Protein AF-A0A2A2LSV8-F1 (afdb_monomer)

Organism: NCBI:txid2018661

Solvent-accessible surface area (backbone atoms only — not comparable to full-atom values): 17492 Å² total; per-residue (Å²): 108,69,64,52,35,59,64,41,63,65,62,43,67,79,53,38,88,60,47,69,61,50,55,49,51,53,51,49,48,46,51,50,24,41,54,52,45,67,51,51,64,74,72,54,90,68,85,92,70,91,70,82,48,51,39,59,52,41,43,56,60,51,50,55,44,45,52,58,24,68,68,44,86,54,79,54,72,86,29,20,45,48,69,46,52,57,55,52,41,43,55,43,47,62,43,29,65,72,73,67,45,64,78,69,47,55,68,48,52,51,54,50,52,52,32,46,76,70,58,51,49,77,76,50,54,66,71,42,53,26,51,41,23,41,52,52,9,52,52,24,48,76,72,66,37,50,59,59,14,44,55,24,22,49,50,17,46,70,68,45,62,82,87,48,50,68,61,47,34,60,38,42,70,58,40,48,60,47,34,43,61,44,62,44,72,82,56,70,69,61,28,58,75,52,73,38,61,72,49,53,49,38,50,50,15,42,75,69,18,38,54,49,54,28,54,53,34,49,60,76,44,34,70,62,30,50,75,70,71,43,39,80,58,58,60,59,46,50,60,52,5,50,51,41,33,53,50,49,52,39,62,75,66,74,45,54,69,40,54,48,66,59,56,50,49,56,35,42,77,54,73,43,74,87,66,50,72,69,56,48,50,51,54,52,49,52,35,34,74,67,56,51,30,38,56,52,77,40,71,96,74,45,25,42,37,43,37,94,70,67,30,64,50,64,47,46,72,72,65,111

Secondary structure (DSSP, 8-state):
-HHHIIIIITT-TT--TTHHHHHHHHHHHHHHHHHHHHHHTTT-SS-------HHHHHHHHHHHHHHHHHT-----TTT-GGGGHHHHHHHHHHHHHHTT-GGGHHHHHHHHHHHHHTTGGGGS-HHHHHHHHHHHHHHHHHTT-HHHHHHHHHHHHHHS-TT-HHHHHHHHHHHHHHHHHTT-PPPHHHHHHTT-THHHHHHHHHHHT-HHHHHHHHHHTHHHHHHHT-HHHHHTHHHHHHHHHHHHHHHHTT-SEEEHHHHHHHHHTTT--S--HHHHHHHHHHHHHTTSS-EEEETTTTEEEE-TTTSS--GGGG--

Structure (mmCIF, N/CA/C/O backbone):
data_AF-A0A2A2LSV8-F1
#
_entry.id   AF-A0A2A2LSV8-F1
#
loop_
_atom_site.group_PDB
_atom_site.id
_atom_site.type_symbol
_atom_site.label_atom_id
_atom_site.label_alt_id
_atom_site.label_comp_id
_atom_site.label_asym_id
_atom_site.label_entity_id
_atom_site.label_seq_id
_atom_site.pdbx_PDB_ins_code
_atom_site.Cartn_x
_atom_site.Cartn_y
_atom_site.Cartn_z
_atom_site.occupancy
_atom_site.B_iso_or_equiv
_atom_site.auth_seq_id
_atom_site.auth_comp_id
_atom_site.auth_asym_id
_atom_site.auth_atom_id
_atom_site.pdbx_PDB_model_num
ATOM 1 N N . MET A 1 1 ? -21.023 9.456 24.013 1.00 91.50 1 MET A N 1
ATOM 2 C CA . MET A 1 1 ? -19.591 9.069 24.053 1.00 91.50 1 MET A CA 1
ATOM 3 C C . MET A 1 1 ? -18.870 9.601 25.289 1.00 91.50 1 MET A C 1
ATOM 5 O O . MET A 1 1 ? -18.440 8.795 26.101 1.00 91.50 1 MET A O 1
ATOM 9 N N . GLN A 1 2 ? -18.788 10.922 25.482 1.00 92.00 2 GLN A N 1
ATOM 10 C CA . GLN A 1 2 ? -18.079 11.534 26.621 1.00 92.00 2 GLN A CA 1
ATOM 11 C C . GLN A 1 2 ? -18.561 11.027 27.990 1.00 92.00 2 GLN A C 1
ATOM 13 O O . GLN A 1 2 ? -17.750 10.619 28.817 1.00 92.00 2 GLN A O 1
ATOM 18 N N . VAL A 1 3 ? -19.883 10.966 28.198 1.00 94.50 3 VAL A N 1
ATOM 19 C CA . VAL A 1 3 ? -20.475 10.428 29.438 1.00 94.50 3 VAL A CA 1
ATOM 20 C C . VAL A 1 3 ? -20.055 8.977 29.668 1.00 94.50 3 VAL A C 1
ATOM 22 O O . VAL A 1 3 ? -19.632 8.634 30.762 1.00 94.50 3 VAL A O 1
ATOM 25 N N . PHE A 1 4 ? -20.084 8.135 28.631 1.00 94.69 4 PHE A N 1
ATOM 26 C CA . PHE A 1 4 ? -19.664 6.736 28.738 1.00 94.69 4 PHE A CA 1
ATOM 27 C C . PHE A 1 4 ? -18.172 6.615 29.093 1.00 94.69 4 PHE A C 1
ATOM 29 O O . PHE A 1 4 ? -17.803 5.819 29.953 1.00 94.69 4 PHE A O 1
ATOM 36 N N . ASN A 1 5 ? -17.309 7.437 28.484 1.00 94.12 5 ASN A N 1
ATOM 37 C CA . ASN A 1 5 ? -15.886 7.466 28.824 1.00 94.12 5 ASN A CA 1
ATOM 38 C C . ASN A 1 5 ? -15.672 7.828 30.304 1.00 94.12 5 ASN A C 1
ATOM 40 O O . ASN A 1 5 ? -15.008 7.101 31.042 1.00 94.12 5 ASN A O 1
ATOM 44 N N . LYS A 1 6 ? -16.287 8.924 30.753 1.00 94.38 6 LYS A N 1
ATOM 45 C CA . LYS A 1 6 ? -16.128 9.443 32.114 1.00 94.38 6 LYS A CA 1
ATOM 46 C C . LYS A 1 6 ? -16.730 8.519 33.174 1.00 94.38 6 LYS A C 1
ATOM 48 O O . LYS A 1 6 ? -16.090 8.237 34.180 1.00 94.38 6 LYS A O 1
ATOM 53 N N . GLU A 1 7 ? -17.956 8.056 32.960 1.00 95.00 7 GLU A N 1
ATOM 54 C CA . GLU A 1 7 ? -18.740 7.360 33.984 1.00 95.00 7 GLU A CA 1
ATOM 55 C C . GLU A 1 7 ? -18.541 5.844 33.973 1.00 95.00 7 GLU A C 1
ATOM 57 O O . GLU A 1 7 ? -18.699 5.204 35.010 1.00 95.00 7 GLU A O 1
ATOM 62 N N . VAL A 1 8 ? -18.149 5.265 32.834 1.00 94.38 8 VAL A N 1
ATOM 63 C CA . VAL A 1 8 ? -17.958 3.816 32.696 1.00 94.38 8 VAL A CA 1
ATOM 64 C C . VAL A 1 8 ? -16.475 3.490 32.555 1.00 94.38 8 VAL A C 1
ATOM 66 O O . VAL A 1 8 ? -15.898 2.917 33.475 1.00 94.38 8 VAL A O 1
ATOM 69 N N . ILE A 1 9 ? -15.815 3.912 31.469 1.00 93.12 9 ILE A N 1
ATOM 70 C CA . ILE A 1 9 ? -14.421 3.516 31.169 1.00 93.12 9 ILE A CA 1
ATOM 71 C C . ILE A 1 9 ? -13.454 3.943 32.282 1.00 93.12 9 ILE A C 1
ATOM 73 O O . ILE A 1 9 ? -12.616 3.151 32.718 1.00 93.12 9 ILE A O 1
ATOM 77 N N . GLN A 1 10 ? -13.558 5.182 32.760 1.00 92.06 10 GLN A N 1
ATOM 78 C CA . GLN A 1 10 ? -12.620 5.712 33.752 1.00 92.06 10 GLN A CA 1
ATOM 79 C C . GLN A 1 10 ? -12.951 5.277 35.190 1.00 92.06 10 GLN A C 1
ATOM 81 O O . GLN A 1 10 ? -12.034 4.984 35.962 1.00 92.06 10 GLN A O 1
ATOM 86 N N . LYS A 1 11 ? -14.239 5.197 35.564 1.00 92.94 11 LYS A N 1
ATOM 87 C CA . LYS A 1 11 ? -14.655 4.841 36.936 1.00 92.94 11 LYS A CA 1
ATOM 88 C C . LYS A 1 11 ? -14.654 3.336 37.202 1.00 92.94 11 LYS A C 1
ATOM 90 O O . LYS A 1 11 ? -14.224 2.918 38.276 1.00 92.94 11 LYS A O 1
ATOM 95 N N . LYS A 1 12 ? -15.095 2.507 36.250 1.00 90.62 12 LYS A N 1
ATOM 96 C CA . LYS A 1 12 ? -15.113 1.042 36.395 1.00 90.62 12 LYS A CA 1
ATOM 97 C C . LYS A 1 12 ? -13.733 0.474 36.112 1.00 90.62 12 LYS A C 1
ATOM 99 O O . LYS A 1 12 ? -13.426 0.049 35.004 1.00 90.62 12 LYS A O 1
ATOM 104 N N . LYS A 1 13 ? -12.844 0.535 37.103 1.00 83.44 13 LYS A N 1
ATOM 105 C CA . LYS A 1 13 ? -11.433 0.180 36.921 1.00 83.44 13 LYS A CA 1
ATOM 106 C C . LYS A 1 13 ? -11.256 -1.302 36.563 1.00 83.44 13 LYS A C 1
ATOM 108 O O . LYS A 1 13 ? -10.610 -1.564 35.561 1.00 83.44 13 LYS A O 1
ATOM 113 N N . GLU A 1 14 ? -11.868 -2.226 37.290 1.00 85.94 14 GLU A N 1
ATOM 114 C CA . GLU A 1 14 ? -11.553 -3.669 37.237 1.00 85.94 14 GLU A CA 1
ATOM 115 C C . GLU A 1 14 ? -12.509 -4.504 36.375 1.00 85.94 14 GLU A C 1
ATOM 117 O O . GLU A 1 14 ? -12.549 -5.724 36.470 1.00 85.94 14 GLU A O 1
ATOM 122 N N . GLU A 1 15 ? -13.289 -3.846 35.524 1.00 90.19 15 GLU A N 1
ATOM 123 C CA . GLU A 1 15 ? -14.330 -4.480 34.727 1.00 90.19 15 GLU A CA 1
ATOM 124 C C . GLU A 1 15 ? -14.179 -4.073 33.257 1.00 90.19 15 GLU A C 1
ATOM 126 O O . GLU A 1 15 ? -13.861 -2.918 32.949 1.00 90.19 15 GLU A O 1
ATOM 131 N N . ASN A 1 16 ? -14.464 -5.005 32.344 1.00 93.56 16 ASN A N 1
ATOM 132 C CA . ASN A 1 16 ? -14.524 -4.741 30.905 1.00 93.56 16 ASN A CA 1
ATOM 133 C C . ASN A 1 16 ? -15.772 -5.346 30.220 1.00 93.56 16 ASN A C 1
ATOM 135 O O . ASN A 1 16 ? -15.867 -5.329 28.994 1.00 93.56 16 ASN A O 1
ATOM 139 N N . TRP A 1 17 ? -16.770 -5.816 30.983 1.00 93.50 17 TRP A N 1
ATOM 140 C CA . TRP A 1 17 ? -18.013 -6.403 30.443 1.00 93.50 17 TRP A CA 1
ATOM 141 C C . TRP A 1 17 ? -18.769 -5.457 29.494 1.00 93.50 17 TRP A C 1
ATOM 143 O O . TRP A 1 17 ? -19.527 -5.898 28.635 1.00 93.50 17 TRP A O 1
ATOM 153 N N . PHE A 1 18 ? -18.547 -4.148 29.626 1.00 94.19 18 PHE A N 1
ATOM 154 C CA . PHE A 1 18 ? -19.161 -3.105 28.809 1.00 94.19 18 PHE A CA 1
ATOM 155 C C . PHE A 1 18 ? -18.449 -2.864 27.465 1.00 94.19 18 PHE A C 1
ATOM 157 O O . PHE A 1 18 ? -18.917 -2.044 26.673 1.00 94.19 18 PHE A O 1
ATOM 164 N N . MET A 1 19 ? -17.338 -3.553 27.171 1.00 93.94 19 MET A N 1
ATOM 165 C CA . MET A 1 19 ? -16.588 -3.369 25.919 1.00 93.94 19 MET A CA 1
ATOM 166 C C . MET A 1 19 ? -17.411 -3.623 24.650 1.00 93.94 19 MET A C 1
ATOM 168 O O . MET A 1 19 ? -17.324 -2.798 23.742 1.00 93.94 19 MET A O 1
ATOM 172 N N . PRO A 1 20 ? -18.265 -4.662 24.560 1.00 93.94 20 PRO A N 1
ATOM 173 C CA . PRO A 1 20 ? -19.116 -4.851 23.384 1.00 93.94 20 PRO A CA 1
ATOM 174 C C . PRO A 1 20 ? -20.051 -3.658 23.123 1.00 93.94 20 PRO A C 1
ATOM 176 O O . PRO A 1 20 ? -20.176 -3.208 21.985 1.00 93.94 20 PRO A O 1
ATOM 179 N N . ILE A 1 21 ? -20.640 -3.087 24.183 1.00 95.69 21 ILE A N 1
ATOM 180 C CA . ILE A 1 21 ? -21.495 -1.889 24.099 1.00 95.69 21 ILE A CA 1
ATOM 181 C C . ILE A 1 21 ? -20.668 -0.694 23.615 1.00 95.69 21 ILE A C 1
ATOM 183 O O . ILE A 1 21 ? -21.095 0.074 22.754 1.00 95.69 21 ILE A O 1
ATOM 187 N N . PHE A 1 22 ? -19.454 -0.554 24.141 1.00 95.19 22 PHE A N 1
ATOM 188 C CA . PHE A 1 22 ? -18.550 0.520 23.765 1.00 95.19 22 PHE A CA 1
ATOM 189 C C . PHE A 1 22 ? -18.090 0.442 22.298 1.00 95.19 22 PHE A C 1
ATOM 191 O O . PHE A 1 22 ? -18.011 1.471 21.624 1.00 95.19 22 PHE A O 1
ATOM 198 N N . TYR A 1 23 ? -17.833 -0.758 21.770 1.00 95.50 23 TYR A N 1
ATOM 199 C CA . TYR A 1 23 ? -17.473 -0.955 20.359 1.00 95.50 23 TYR A CA 1
ATOM 200 C C . TYR A 1 23 ? -18.614 -0.558 19.421 1.00 95.50 23 TYR A C 1
ATOM 202 O O . TYR A 1 23 ? -18.379 0.090 18.393 1.00 95.50 23 TYR A O 1
ATOM 210 N N . GLN A 1 24 ? -19.851 -0.897 19.797 1.00 96.19 24 GLN A N 1
ATOM 211 C CA . GLN A 1 24 ? -21.039 -0.477 19.062 1.00 96.19 24 GLN A CA 1
ATOM 212 C C . GLN A 1 24 ? -21.186 1.048 19.098 1.00 96.19 24 GLN A C 1
ATOM 214 O O . GLN A 1 24 ? -21.294 1.672 18.047 1.00 96.19 24 GLN A O 1
ATOM 219 N N . LEU A 1 25 ? -21.035 1.666 20.276 1.00 96.50 25 LEU A N 1
ATOM 220 C CA . LEU A 1 25 ? -21.086 3.121 20.433 1.00 96.50 25 LEU A CA 1
ATOM 221 C C . LEU A 1 25 ? -20.046 3.849 19.563 1.00 96.50 25 LEU A C 1
ATOM 223 O O . LEU A 1 25 ? -20.369 4.863 18.946 1.00 96.50 25 LEU A O 1
ATOM 227 N N . CYS A 1 26 ? -18.810 3.341 19.479 1.00 96.62 26 CYS A N 1
ATOM 228 C CA . CYS A 1 26 ? -17.788 3.891 18.579 1.00 96.62 26 CYS A CA 1
ATOM 229 C C . CYS A 1 26 ? -18.215 3.806 17.106 1.00 96.62 26 CYS A C 1
ATOM 231 O O . CYS A 1 26 ? -18.011 4.746 16.335 1.00 96.62 26 CYS A O 1
ATOM 233 N N . THR A 1 27 ? -18.784 2.664 16.713 1.00 96.94 27 THR A N 1
ATOM 234 C CA . THR A 1 27 ? -19.209 2.400 15.335 1.00 96.94 27 THR A CA 1
ATOM 235 C C . THR A 1 27 ? -20.387 3.281 14.935 1.00 96.94 27 THR A C 1
ATOM 237 O O . THR A 1 27 ? -20.354 3.873 13.852 1.00 96.94 27 THR A O 1
ATOM 240 N N . ASP A 1 28 ? -21.382 3.410 15.811 1.00 97.12 28 ASP A N 1
ATOM 241 C CA . ASP A 1 28 ? -22.571 4.230 15.590 1.00 97.12 28 ASP A CA 1
ATOM 242 C C . ASP A 1 28 ? -22.210 5.706 15.531 1.00 97.12 28 ASP A C 1
ATOM 244 O O . ASP A 1 28 ? -22.596 6.377 14.579 1.00 97.12 28 ASP A O 1
ATOM 248 N N . LEU A 1 29 ? -21.386 6.193 16.468 1.00 96.75 29 LEU A N 1
ATOM 249 C CA . LEU A 1 29 ? -20.911 7.577 16.462 1.00 96.75 29 LEU A CA 1
ATOM 250 C C . LEU A 1 29 ? -20.216 7.919 15.140 1.00 96.75 29 LEU A C 1
ATOM 252 O O . LEU A 1 29 ? -20.568 8.905 14.500 1.00 96.75 29 LEU A O 1
ATOM 256 N N . ARG A 1 30 ? -19.261 7.087 14.701 1.00 97.00 30 ARG A N 1
ATOM 257 C CA . ARG A 1 30 ? -18.538 7.295 13.437 1.00 97.00 30 ARG A CA 1
ATOM 258 C C . ARG A 1 30 ? -19.480 7.262 12.231 1.00 97.00 30 ARG A C 1
ATOM 260 O O . ARG A 1 30 ? -19.326 8.056 11.308 1.00 97.00 30 ARG A O 1
ATOM 267 N N . THR A 1 31 ? -20.415 6.315 12.198 1.00 96.75 31 THR A N 1
ATOM 268 C CA . THR A 1 31 ? -21.311 6.121 11.046 1.00 96.75 31 THR A CA 1
ATOM 269 C C . THR A 1 31 ? -22.365 7.219 10.964 1.00 96.75 31 THR A C 1
ATOM 271 O O . THR A 1 31 ? -22.644 7.700 9.869 1.00 96.75 31 THR A O 1
ATOM 274 N N . LEU A 1 32 ? -22.918 7.638 12.104 1.00 96.56 32 LEU A N 1
ATOM 275 C CA . LEU A 1 32 ? -23.860 8.745 12.196 1.00 96.56 32 LEU A CA 1
ATOM 276 C C . LEU A 1 32 ? -23.187 10.057 11.801 1.00 96.56 32 LEU A C 1
ATOM 278 O O . LEU A 1 32 ? -23.689 10.732 10.913 1.00 96.56 32 LEU A O 1
ATOM 282 N N . ALA A 1 33 ? -22.023 10.358 12.383 1.00 95.69 33 ALA A N 1
ATOM 283 C CA . ALA A 1 33 ? -21.263 11.559 12.057 1.00 95.69 33 ALA A CA 1
ATOM 284 C C . ALA A 1 33 ? -20.964 11.653 10.554 1.00 95.69 33 ALA A C 1
ATOM 286 O O . ALA A 1 33 ? -21.191 12.688 9.943 1.00 95.69 33 ALA A O 1
ATOM 287 N N . LYS A 1 34 ? -20.571 10.530 9.935 1.00 94.75 34 LYS A N 1
ATOM 288 C CA . LYS A 1 34 ? -20.363 10.467 8.485 1.00 94.75 34 LYS A CA 1
ATOM 289 C C . LYS A 1 34 ? -21.637 10.783 7.698 1.00 94.75 34 LYS A C 1
ATOM 291 O O . LYS A 1 34 ? -21.578 11.504 6.717 1.00 94.75 34 LYS A O 1
ATOM 296 N N . LYS A 1 35 ? -22.771 10.195 8.090 1.00 94.38 35 LYS A N 1
ATOM 297 C CA . LYS A 1 35 ? -24.044 10.400 7.388 1.00 94.38 35 LYS A CA 1
ATOM 298 C C . LYS A 1 35 ? -24.521 11.845 7.481 1.00 94.38 35 LYS A C 1
ATOM 300 O O . LYS A 1 35 ? -25.071 12.322 6.503 1.00 94.38 35 LYS A O 1
ATOM 305 N N . VAL A 1 36 ? -24.323 12.495 8.629 1.00 93.62 36 VAL A N 1
ATOM 306 C CA . VAL A 1 36 ? -24.661 13.912 8.807 1.00 93.62 36 VAL A CA 1
ATOM 307 C C . VAL A 1 36 ? -23.803 14.772 7.881 1.00 93.62 36 VAL A C 1
ATOM 309 O O . VAL A 1 36 ? -24.366 15.533 7.107 1.00 93.62 36 VAL A O 1
ATOM 312 N N . ASP A 1 37 ? -22.482 14.573 7.858 1.00 91.75 37 ASP A N 1
ATOM 313 C CA . ASP A 1 37 ? -21.606 15.322 6.941 1.00 91.75 37 ASP A CA 1
ATOM 314 C C . ASP A 1 37 ? -21.930 15.051 5.458 1.00 91.75 37 ASP A C 1
ATOM 316 O O . ASP A 1 37 ? -21.928 15.958 4.634 1.00 91.75 37 ASP A O 1
ATOM 320 N N . ASP A 1 38 ? -22.242 13.800 5.093 1.00 88.81 38 ASP A N 1
ATOM 321 C CA . ASP A 1 38 ? -22.635 13.440 3.721 1.00 88.81 38 ASP A CA 1
ATOM 322 C C . ASP A 1 38 ? -23.995 14.076 3.313 1.00 88.81 38 ASP A C 1
ATOM 324 O O . ASP A 1 38 ? -24.322 14.092 2.122 1.00 88.81 38 ASP A O 1
ATOM 328 N N . MET A 1 39 ? -24.807 14.543 4.275 1.00 88.88 39 MET A N 1
ATOM 329 C CA . MET A 1 39 ? -26.066 15.268 4.042 1.00 88.88 39 MET A CA 1
ATOM 330 C C . MET A 1 39 ? -25.839 16.779 3.946 1.00 88.88 39 MET A C 1
ATOM 332 O O . MET A 1 39 ? -26.352 17.381 3.011 1.00 88.88 39 MET A O 1
ATOM 336 N N . THR A 1 40 ? -25.033 17.368 4.834 1.00 80.38 40 THR A N 1
ATOM 337 C CA . THR A 1 40 ? -24.752 18.816 4.830 1.00 80.38 40 THR A CA 1
ATOM 338 C C . THR A 1 40 ? -23.959 19.248 3.595 1.00 80.38 40 THR A C 1
ATOM 340 O O . THR A 1 40 ? -24.285 20.247 2.971 1.00 80.38 40 THR A O 1
ATOM 343 N N . VAL A 1 41 ? -23.000 18.432 3.136 1.00 68.00 41 VAL A N 1
ATOM 344 C CA . VAL A 1 41 ? -22.227 18.698 1.900 1.00 68.00 41 VAL A CA 1
ATOM 345 C C . VAL A 1 41 ? -23.106 18.738 0.638 1.00 68.00 41 VAL A C 1
ATOM 347 O O . VAL A 1 41 ? -22.674 19.239 -0.391 1.00 68.00 41 VAL A O 1
ATOM 350 N N . LYS A 1 42 ? -24.332 18.198 0.673 1.00 58.97 42 LYS A N 1
ATOM 351 C CA . LYS A 1 42 ? -25.272 18.288 -0.460 1.00 58.97 42 LYS A CA 1
ATOM 352 C C . LYS A 1 42 ? -26.140 19.544 -0.433 1.00 58.97 42 LYS A C 1
ATOM 354 O O . LYS A 1 42 ? -26.834 19.791 -1.415 1.00 58.97 42 LYS A O 1
ATOM 359 N N . GLU A 1 43 ? -26.165 20.253 0.689 1.00 56.47 43 GLU A N 1
ATOM 360 C CA . GLU A 1 43 ? -27.001 21.434 0.905 1.00 56.47 43 GLU A CA 1
ATOM 361 C C . GLU A 1 43 ? -26.184 22.731 0.759 1.00 56.47 43 GLU A C 1
ATOM 363 O O . GLU A 1 43 ? -26.724 23.713 0.257 1.00 56.47 43 GLU A O 1
ATOM 368 N N . ASP A 1 44 ? -24.879 22.690 1.058 1.00 52.50 44 ASP A N 1
ATOM 369 C CA . ASP A 1 44 ? -23.957 23.832 0.984 1.00 52.50 44 ASP A CA 1
ATOM 370 C C . ASP A 1 44 ? -22.988 23.720 -0.216 1.00 52.50 44 ASP A C 1
ATOM 372 O O . ASP A 1 44 ? -21.824 23.341 -0.072 1.00 52.50 44 ASP A O 1
ATOM 376 N N . ASP A 1 45 ? -23.466 24.046 -1.423 1.00 50.59 45 ASP A N 1
ATOM 377 C CA . ASP A 1 45 ? -22.607 24.333 -2.595 1.00 50.59 45 ASP A CA 1
ATOM 378 C C . ASP A 1 45 ? -22.136 25.808 -2.622 1.00 50.59 45 ASP A C 1
ATOM 380 O O . ASP A 1 45 ? -21.422 26.220 -3.538 1.00 50.59 45 ASP A O 1
ATOM 384 N N . ASP A 1 46 ? -22.506 26.610 -1.618 1.00 49.03 46 ASP A N 1
ATOM 385 C CA . ASP A 1 46 ? -22.132 28.018 -1.496 1.00 49.03 46 ASP A CA 1
ATOM 386 C C . ASP A 1 46 ? -21.790 28.346 -0.033 1.00 49.03 46 ASP A C 1
ATOM 388 O O . ASP A 1 46 ? -22.475 27.913 0.885 1.00 49.03 46 ASP A O 1
ATOM 392 N N . GLU A 1 47 ? -20.741 29.146 0.148 1.00 47.06 47 GLU A N 1
ATOM 393 C CA . GLU A 1 47 ? -20.180 29.659 1.412 1.00 47.06 47 GLU A CA 1
ATOM 394 C C . GLU A 1 47 ? -19.129 28.785 2.123 1.00 47.06 47 GLU A C 1
ATOM 396 O O . GLU A 1 47 ? -19.374 27.829 2.856 1.00 47.06 47 GLU A O 1
ATOM 401 N N . GLY A 1 48 ? -17.873 29.188 1.911 1.00 51.81 48 GLY A N 1
ATOM 402 C CA . GLY A 1 48 ? -16.723 28.655 2.611 1.00 51.81 48 GLY A CA 1
ATOM 403 C C . GLY A 1 48 ? -16.587 29.215 4.022 1.00 51.81 48 GLY A C 1
ATOM 404 O O . GLY A 1 48 ? -16.340 30.400 4.192 1.00 51.81 48 GLY A O 1
ATOM 405 N N . GLU A 1 49 ? -16.577 28.318 5.003 1.00 49.31 49 GLU A N 1
ATOM 406 C CA . GLU A 1 49 ? -15.706 28.372 6.176 1.00 49.31 49 GLU A CA 1
ATOM 407 C C . GLU A 1 49 ? -15.484 26.939 6.688 1.00 49.31 49 GLU A C 1
ATOM 409 O O . GLU A 1 49 ? -16.396 26.121 6.767 1.00 49.31 49 GLU A O 1
ATOM 414 N N . THR A 1 50 ? -14.224 26.580 6.947 1.00 55.66 50 THR A N 1
ATOM 415 C CA . THR A 1 50 ? -13.779 25.201 7.207 1.00 55.66 50 THR A CA 1
ATOM 416 C C . THR A 1 50 ? -14.106 24.768 8.639 1.00 55.66 50 THR A C 1
ATOM 418 O O . THR A 1 50 ? -13.207 24.572 9.462 1.00 55.66 50 THR A O 1
ATOM 421 N N . GLU A 1 51 ? -15.388 24.623 8.970 1.00 67.06 51 GLU A N 1
ATOM 422 C CA . GLU A 1 51 ? -15.774 24.005 10.235 1.00 67.06 51 GLU A CA 1
ATOM 423 C C . GLU A 1 51 ? -15.280 22.552 10.300 1.00 67.06 51 GLU A C 1
ATOM 425 O O . GLU A 1 51 ? -15.228 21.807 9.315 1.00 67.06 51 GLU A O 1
ATOM 430 N N . THR A 1 52 ? -14.859 22.129 11.494 1.00 78.31 52 THR A N 1
ATOM 431 C CA . THR A 1 52 ? -14.432 20.744 11.707 1.00 78.31 52 THR A CA 1
ATOM 432 C C . THR A 1 52 ? -15.645 19.835 11.539 1.00 78.31 52 THR A C 1
ATOM 434 O O . THR A 1 52 ? -16.516 19.835 12.404 1.00 78.31 52 THR A O 1
ATOM 437 N N . THR A 1 53 ? -15.669 19.043 10.465 1.00 89.81 53 THR A N 1
ATOM 438 C CA . THR A 1 53 ? -16.744 18.076 10.164 1.00 89.81 53 THR A CA 1
ATOM 439 C C . THR A 1 53 ? -17.097 17.199 11.369 1.00 89.81 53 THR A C 1
ATOM 441 O O . THR A 1 53 ? -16.215 16.842 12.165 1.00 89.81 53 THR A O 1
ATOM 444 N N . TYR A 1 54 ? -18.358 16.784 11.505 1.00 93.31 54 TYR A N 1
ATOM 445 C CA . TYR A 1 54 ? -18.772 15.917 12.612 1.00 93.31 54 TYR A CA 1
ATOM 446 C C . TYR A 1 54 ? -17.996 14.596 12.607 1.00 93.31 54 TYR A C 1
ATOM 448 O O . TYR A 1 54 ? -17.672 14.041 13.664 1.00 93.31 54 TYR A O 1
ATOM 456 N N . TYR A 1 55 ? -17.644 14.087 11.425 1.00 93.81 55 TYR A N 1
ATOM 457 C CA . TYR A 1 55 ? -16.834 12.893 11.246 1.00 93.81 55 TYR A CA 1
ATOM 458 C C . TYR A 1 55 ? -15.427 13.080 11.808 1.00 93.81 55 TYR A C 1
ATOM 460 O O . TYR A 1 55 ? -14.936 12.192 12.511 1.00 93.81 55 TYR A O 1
ATOM 468 N N . GLU A 1 56 ? -14.797 14.237 11.593 1.00 94.31 56 GLU A N 1
ATOM 469 C CA . GLU A 1 56 ? -13.531 14.561 12.248 1.00 94.31 56 GLU A CA 1
ATOM 470 C C . GLU A 1 56 ? -13.698 14.727 13.768 1.00 94.31 56 GLU A C 1
ATOM 472 O O . GLU A 1 56 ? -12.927 14.136 14.530 1.00 94.31 56 GLU A O 1
ATOM 477 N N . GLN A 1 57 ? -14.729 15.441 14.231 1.00 94.25 57 GLN A N 1
ATOM 478 C CA . GLN A 1 57 ? -14.995 15.616 15.666 1.00 94.25 57 GLN A CA 1
ATOM 479 C C . GLN A 1 57 ? -15.190 14.272 16.386 1.00 94.25 57 GLN A C 1
ATOM 481 O O . GLN A 1 57 ? -14.699 14.076 17.502 1.00 94.25 57 GLN A O 1
ATOM 486 N N . SER A 1 58 ? -15.834 13.301 15.728 1.00 96.12 58 SER A N 1
ATOM 487 C CA . SER A 1 58 ? -16.026 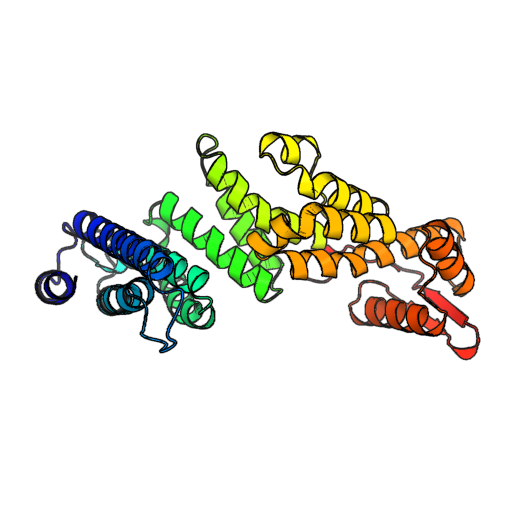11.953 16.270 1.00 96.12 58 SER A CA 1
ATOM 488 C C . SER A 1 58 ? -14.706 11.266 16.640 1.00 96.12 58 SER A C 1
ATOM 490 O O . SER A 1 58 ? -14.638 10.553 17.649 1.00 96.12 58 SER A O 1
ATOM 492 N N . ALA A 1 59 ? -13.630 11.529 15.885 1.00 96.50 59 ALA A N 1
ATOM 493 C CA . ALA A 1 59 ? -12.312 10.980 16.176 1.00 96.50 59 ALA A CA 1
ATOM 494 C C . ALA A 1 59 ? -11.764 11.497 17.504 1.00 96.50 59 ALA A C 1
ATOM 496 O O . ALA A 1 59 ? -11.139 10.725 18.225 1.00 96.50 59 ALA A O 1
ATOM 497 N N . SER A 1 60 ? -12.017 12.757 17.865 1.00 95.50 60 SER A N 1
ATOM 498 C CA . SER A 1 60 ? -11.565 13.329 19.138 1.00 95.50 60 SER A CA 1
ATOM 499 C C . SER A 1 60 ? -12.171 12.592 20.332 1.00 95.50 60 SER A C 1
ATOM 501 O O . SER A 1 60 ? -11.445 12.213 21.252 1.00 95.50 60 SER A O 1
ATOM 503 N N . TYR A 1 61 ? -13.471 12.284 20.284 1.00 95.88 61 TYR A N 1
ATOM 504 C CA . TYR A 1 61 ? -14.141 11.536 21.354 1.00 95.88 61 TYR A CA 1
ATOM 505 C C . TYR A 1 61 ? -13.673 10.080 21.448 1.00 95.88 61 TYR A C 1
ATOM 507 O O . TYR A 1 61 ? -13.492 9.553 22.547 1.00 95.88 61 TYR A O 1
ATOM 515 N N . ILE A 1 62 ? -13.453 9.420 20.305 1.00 97.19 62 ILE A N 1
ATOM 516 C CA . ILE A 1 62 ? -12.889 8.063 20.280 1.00 97.19 62 ILE A CA 1
ATOM 517 C C . ILE A 1 62 ? -11.445 8.087 20.797 1.00 97.19 62 ILE A C 1
ATOM 519 O O . ILE A 1 62 ? -11.064 7.228 21.587 1.00 97.19 62 ILE A O 1
ATOM 523 N N . MET A 1 63 ? -10.648 9.087 20.420 1.00 96.88 63 MET A N 1
ATOM 524 C CA . MET A 1 63 ? -9.253 9.221 20.839 1.00 96.88 63 MET A CA 1
ATOM 525 C C . MET A 1 63 ? -9.116 9.470 22.348 1.00 96.88 63 MET A C 1
ATOM 527 O O . MET A 1 63 ? -8.193 8.955 22.978 1.00 96.88 63 MET A O 1
ATOM 531 N N . GLU A 1 64 ? -10.032 10.225 22.954 1.00 96.06 64 GLU A N 1
ATOM 532 C CA . GLU A 1 64 ? -10.062 10.431 24.404 1.00 96.06 64 GLU A CA 1
ATOM 533 C C . GLU A 1 64 ? -10.284 9.109 25.157 1.00 96.06 64 GLU A C 1
ATOM 535 O O . GLU A 1 64 ? -9.526 8.766 26.067 1.00 96.06 64 GLU A O 1
ATOM 540 N N . ALA A 1 65 ? -11.271 8.320 24.727 1.00 95.88 65 ALA A N 1
ATOM 541 C CA . ALA A 1 65 ? -11.521 7.002 25.299 1.00 95.88 65 ALA A CA 1
ATOM 542 C C . ALA A 1 65 ? -10.381 6.007 25.000 1.00 95.88 65 ALA A C 1
ATOM 544 O O . ALA A 1 65 ? -10.053 5.164 25.836 1.00 95.88 65 ALA A O 1
ATOM 545 N N . PHE A 1 66 ? -9.720 6.140 23.845 1.00 96.69 66 PHE A N 1
ATOM 546 C CA . PHE A 1 66 ? -8.568 5.322 23.470 1.00 96.69 66 PHE A CA 1
ATOM 547 C C . PHE A 1 66 ? -7.412 5.540 24.440 1.00 96.69 66 PHE A C 1
ATOM 549 O O . PHE A 1 66 ? -6.836 4.576 24.940 1.00 96.69 66 PHE A O 1
ATOM 556 N N . ARG A 1 67 ? -7.108 6.802 24.765 1.00 96.19 67 ARG A N 1
ATOM 557 C CA . ARG A 1 67 ? -6.072 7.146 25.749 1.00 96.19 67 ARG A CA 1
ATOM 558 C C . ARG A 1 67 ? -6.385 6.549 27.119 1.00 96.19 67 ARG A C 1
ATOM 560 O O . ARG A 1 67 ? -5.485 5.980 27.733 1.00 96.19 67 ARG A O 1
ATOM 567 N N . ALA A 1 68 ? -7.646 6.605 27.555 1.00 94.31 68 ALA A N 1
ATOM 568 C CA . ALA A 1 68 ? -8.069 5.981 28.808 1.00 94.31 68 ALA A CA 1
ATOM 569 C C . ALA A 1 68 ? -7.821 4.459 28.802 1.00 94.31 68 ALA A C 1
ATOM 571 O O . ALA A 1 68 ? -7.254 3.932 29.758 1.00 94.31 68 ALA A O 1
ATOM 572 N N . CYS A 1 69 ? -8.148 3.764 27.707 1.00 93.56 69 CYS A N 1
ATOM 573 C CA . CYS A 1 69 ? -7.912 2.322 27.574 1.00 93.56 69 CYS A CA 1
ATOM 574 C C . CYS A 1 69 ? -6.418 1.959 27.515 1.00 93.56 69 CYS A C 1
ATOM 576 O O . CYS A 1 69 ? -5.996 0.998 28.153 1.00 93.56 69 CYS A O 1
ATOM 578 N N . VAL A 1 70 ? -5.603 2.729 26.784 1.00 93.88 70 VAL A N 1
ATOM 579 C CA . VAL A 1 70 ? -4.146 2.505 26.681 1.00 93.88 70 VAL A CA 1
ATOM 580 C C . VAL A 1 70 ? -3.447 2.720 28.024 1.00 93.88 70 VAL A C 1
ATOM 582 O O . VAL A 1 70 ? -2.517 1.985 28.350 1.00 93.88 70 VAL A O 1
ATOM 585 N N . SER A 1 71 ? -3.908 3.696 28.812 1.00 92.31 71 SER A N 1
ATOM 586 C CA . SER A 1 71 ? -3.370 3.995 30.146 1.00 92.31 71 SER A CA 1
ATOM 587 C C . SER A 1 71 ? -3.723 2.958 31.219 1.00 92.31 71 SER A C 1
ATOM 589 O O . SER A 1 71 ? -3.266 3.077 32.355 1.00 92.31 71 SER A O 1
ATOM 591 N N . ASP A 1 72 ? -4.527 1.941 30.889 1.00 90.12 72 ASP A N 1
ATOM 592 C CA . ASP A 1 72 ? -4.889 0.900 31.843 1.00 90.12 72 ASP A CA 1
ATOM 593 C C . ASP A 1 72 ? -3.659 0.073 32.246 1.00 90.12 72 ASP A C 1
ATOM 595 O O . ASP A 1 72 ? -2.987 -0.543 31.419 1.00 90.12 72 ASP A O 1
ATOM 599 N N . VAL A 1 73 ? -3.356 0.044 33.542 1.00 85.88 73 VAL A N 1
ATOM 600 C CA . VAL A 1 73 ? -2.177 -0.641 34.093 1.00 85.88 73 VAL A CA 1
ATOM 601 C C . VAL A 1 73 ? -2.327 -2.165 34.015 1.00 85.88 73 VAL A C 1
ATOM 603 O O . VAL A 1 73 ? -1.333 -2.882 33.924 1.00 85.88 73 VAL A O 1
ATOM 606 N N . ARG A 1 74 ? -3.563 -2.677 33.988 1.00 84.38 74 ARG A N 1
ATOM 607 C CA . ARG A 1 74 ? -3.845 -4.118 33.938 1.00 84.38 74 ARG A CA 1
ATOM 608 C C . ARG A 1 74 ? -3.494 -4.722 32.581 1.00 84.38 74 ARG A C 1
ATOM 610 O O . ARG A 1 74 ? -3.752 -4.120 31.537 1.00 84.38 74 ARG A O 1
ATOM 617 N N . ASN A 1 75 ? -2.991 -5.954 32.610 1.00 78.75 75 ASN A N 1
ATOM 618 C CA . ASN A 1 75 ? -2.651 -6.731 31.414 1.00 78.75 75 ASN A CA 1
ATOM 619 C C . ASN A 1 75 ? -3.496 -8.000 31.241 1.00 78.75 75 ASN A C 1
ATOM 621 O O . ASN A 1 75 ? -3.443 -8.596 30.172 1.00 78.75 75 ASN A O 1
ATOM 625 N N . ASP A 1 76 ? -4.279 -8.397 32.249 1.00 86.56 76 ASP A N 1
ATOM 626 C CA . ASP A 1 76 ? -5.200 -9.527 32.128 1.00 86.56 76 ASP A CA 1
ATOM 627 C C . ASP A 1 76 ? -6.315 -9.203 31.110 1.00 86.56 76 ASP A C 1
ATOM 629 O O . ASP A 1 76 ? -7.056 -8.241 31.328 1.00 86.56 76 ASP A O 1
ATOM 633 N N . PRO A 1 77 ? -6.470 -9.967 30.011 1.00 86.12 77 PRO A N 1
ATOM 634 C CA . PRO A 1 77 ? -7.513 -9.715 29.016 1.00 86.12 77 PRO A CA 1
ATOM 635 C C . PRO A 1 77 ? -8.939 -9.794 29.583 1.00 86.12 77 PRO A C 1
ATOM 637 O O . PRO A 1 77 ? -9.841 -9.155 29.045 1.00 86.12 77 PRO A O 1
ATOM 640 N N . GLY A 1 78 ? -9.158 -10.544 30.670 1.00 87.06 78 GLY A N 1
ATOM 641 C CA . GLY A 1 78 ? -10.475 -10.682 31.299 1.00 87.06 78 GLY A CA 1
ATOM 642 C C . GLY A 1 78 ? -10.977 -9.413 31.992 1.00 87.06 78 GLY A C 1
ATOM 643 O O . GLY A 1 78 ? -12.180 -9.227 32.128 1.00 87.06 78 GLY A O 1
ATOM 644 N N . THR A 1 79 ? -10.074 -8.518 32.395 1.00 89.56 79 THR A N 1
ATOM 645 C CA . THR A 1 79 ? -10.408 -7.322 33.192 1.00 89.56 79 THR A CA 1
ATOM 646 C C . THR A 1 79 ? -9.845 -6.024 32.616 1.00 89.56 79 THR A C 1
ATOM 648 O O . THR A 1 79 ? -10.351 -4.938 32.899 1.00 89.56 79 THR A O 1
ATOM 651 N N . SER A 1 80 ? -8.802 -6.108 31.789 1.00 92.44 80 SER A N 1
ATOM 652 C CA . SER A 1 80 ? -8.143 -4.950 31.195 1.00 92.44 80 SER A CA 1
ATOM 653 C C . SER A 1 80 ? -8.996 -4.317 30.105 1.00 92.44 80 SER A C 1
ATOM 655 O O . SER A 1 80 ? -9.619 -4.999 29.289 1.00 92.44 80 SER A O 1
ATOM 657 N N . LYS A 1 81 ? -8.950 -2.986 30.027 1.00 93.94 81 LYS A N 1
ATOM 658 C CA . LYS A 1 81 ? -9.541 -2.208 28.930 1.00 93.94 81 LYS A CA 1
ATOM 659 C C . LYS A 1 81 ? -8.635 -2.127 27.710 1.00 93.94 81 LYS A C 1
ATOM 661 O O . LYS A 1 81 ? -9.084 -1.709 26.644 1.00 93.94 81 LYS A O 1
ATOM 666 N N . LYS A 1 82 ? -7.383 -2.587 27.818 1.00 93.62 82 LYS A N 1
ATOM 667 C CA . LYS A 1 82 ? -6.470 -2.689 26.671 1.00 93.62 82 LYS A CA 1
ATOM 668 C C . LYS A 1 82 ? -7.009 -3.616 25.574 1.00 93.62 82 LYS A C 1
ATOM 670 O O . LYS A 1 82 ? -6.603 -3.481 24.422 1.00 93.62 82 LYS A O 1
ATOM 675 N N . VAL A 1 83 ? -7.974 -4.488 25.893 1.00 93.25 83 VAL A N 1
ATOM 676 C CA . VAL A 1 83 ? -8.721 -5.294 24.909 1.00 93.25 83 VAL A CA 1
ATOM 677 C C . VAL A 1 83 ? -9.391 -4.454 23.812 1.00 93.25 83 VAL A C 1
ATOM 679 O O . VAL A 1 83 ? -9.580 -4.938 22.700 1.00 93.25 83 VAL A O 1
ATOM 682 N N . ALA A 1 84 ? -9.680 -3.177 24.091 1.00 94.38 84 ALA A N 1
ATOM 683 C CA . ALA A 1 84 ? -10.289 -2.242 23.150 1.00 94.38 84 ALA A CA 1
ATOM 684 C C . ALA A 1 84 ? -9.307 -1.616 22.147 1.00 94.38 84 ALA A C 1
ATOM 686 O O . ALA A 1 84 ? -9.747 -1.066 21.135 1.00 94.38 84 ALA A O 1
ATOM 687 N N . ILE A 1 85 ? -7.990 -1.678 22.396 1.00 95.81 85 ILE A N 1
ATOM 688 C CA . ILE A 1 85 ? -6.975 -0.912 21.648 1.00 95.81 85 ILE A CA 1
ATOM 689 C C . ILE A 1 85 ? -7.090 -1.141 20.142 1.00 95.81 85 ILE A C 1
ATOM 691 O O . ILE A 1 85 ? -7.088 -0.175 19.373 1.00 95.81 85 ILE A O 1
ATOM 695 N N . LEU A 1 86 ? -7.206 -2.400 19.708 1.00 97.06 86 LEU A N 1
ATOM 696 C CA . LEU A 1 86 ? -7.238 -2.713 18.283 1.00 97.06 86 LEU A CA 1
ATOM 697 C C . LEU A 1 86 ? -8.541 -2.255 17.621 1.00 97.06 86 LEU A C 1
ATOM 699 O O . LEU A 1 86 ? -8.497 -1.638 16.556 1.00 97.06 86 LEU A O 1
ATOM 703 N N . ASN A 1 87 ? -9.688 -2.482 18.270 1.00 96.12 87 ASN A N 1
ATOM 704 C CA . ASN A 1 87 ? -10.980 -2.048 17.743 1.00 96.12 87 ASN A CA 1
ATOM 705 C C . ASN A 1 87 ? -11.022 -0.522 17.583 1.00 96.12 87 ASN A C 1
ATOM 707 O O . ASN A 1 87 ? -11.329 -0.012 16.507 1.00 96.12 87 ASN A O 1
ATOM 711 N N . MET A 1 88 ? -10.617 0.215 18.617 1.00 96.62 88 MET A N 1
ATOM 712 C CA . MET A 1 88 ? -10.585 1.677 18.590 1.00 96.62 88 MET A CA 1
ATOM 713 C C . MET A 1 88 ? -9.600 2.216 17.554 1.00 96.62 88 MET A C 1
ATOM 715 O O . MET A 1 88 ? -9.920 3.161 16.833 1.00 96.62 88 MET A O 1
ATOM 719 N N . THR A 1 89 ? -8.433 1.578 17.425 1.00 98.25 89 THR A N 1
ATOM 720 C CA . THR A 1 89 ? -7.465 1.892 16.367 1.00 98.25 89 THR A CA 1
ATOM 721 C C . THR A 1 89 ? -8.109 1.747 14.992 1.00 98.25 89 THR A C 1
ATOM 723 O O . THR A 1 89 ? -7.982 2.646 14.166 1.00 98.25 89 THR A O 1
ATOM 726 N N . ASN A 1 90 ? -8.871 0.677 14.752 1.00 98.25 90 ASN A N 1
ATOM 727 C CA . ASN A 1 90 ? -9.577 0.470 13.489 1.00 98.25 90 ASN A CA 1
ATOM 728 C C . ASN A 1 90 ? -10.652 1.537 13.224 1.00 98.25 90 ASN A C 1
ATOM 730 O O . ASN A 1 90 ? -10.818 1.958 12.077 1.00 98.25 90 ASN A O 1
ATOM 734 N N . GLN A 1 91 ? -11.371 2.002 14.250 1.00 97.69 91 GLN A N 1
ATOM 735 C CA . GLN A 1 91 ? -12.341 3.096 14.102 1.00 97.69 91 GLN A CA 1
ATOM 736 C C . GLN A 1 91 ? -11.637 4.406 13.725 1.00 97.69 91 GLN A C 1
ATOM 738 O O . GLN A 1 91 ? -12.027 5.059 12.756 1.00 97.69 91 GLN A O 1
ATOM 743 N N . LEU A 1 92 ? -10.552 4.746 14.427 1.00 98.25 92 LEU A N 1
ATOM 744 C CA . LEU A 1 92 ? -9.753 5.942 14.155 1.00 98.25 92 LEU A CA 1
ATOM 745 C C . LEU A 1 92 ? -9.070 5.877 12.784 1.00 98.25 92 LEU A C 1
ATOM 747 O O . LEU A 1 92 ? -9.071 6.863 12.056 1.00 98.25 92 LEU A O 1
ATOM 751 N N . PHE A 1 93 ? -8.567 4.711 12.371 1.00 98.19 93 PHE A N 1
ATOM 752 C CA . PHE A 1 93 ? -8.028 4.494 11.027 1.00 98.19 93 PHE A CA 1
ATOM 753 C C . PHE A 1 93 ? -9.069 4.798 9.949 1.00 98.19 93 PHE A C 1
ATOM 755 O O . PHE A 1 93 ? -8.772 5.517 8.996 1.00 98.19 93 PHE A O 1
ATOM 762 N N . ARG A 1 94 ? -10.308 4.315 10.102 1.00 97.56 94 ARG A N 1
ATOM 763 C CA . ARG A 1 94 ? -11.393 4.604 9.148 1.00 97.56 94 ARG A CA 1
ATOM 764 C C . ARG A 1 94 ? -11.682 6.101 9.030 1.00 97.56 94 ARG A C 1
ATOM 766 O O . ARG A 1 94 ? -12.049 6.547 7.944 1.00 97.56 94 ARG A O 1
ATOM 773 N N . ILE A 1 95 ? -11.514 6.862 10.111 1.00 96.94 95 ILE A N 1
ATOM 774 C CA . ILE A 1 95 ? -11.688 8.316 10.090 1.00 96.94 95 ILE A CA 1
ATOM 775 C C . ILE A 1 95 ? -10.480 8.987 9.435 1.00 96.94 95 ILE A C 1
ATOM 777 O O . ILE A 1 95 ? -10.620 9.624 8.395 1.00 96.94 95 ILE A O 1
ATOM 781 N N . TYR A 1 96 ? -9.279 8.763 9.968 1.00 97.25 96 TYR A N 1
ATOM 782 C CA . TYR A 1 96 ? -8.050 9.436 9.541 1.00 97.25 96 TYR A CA 1
ATOM 783 C C . TYR A 1 96 ? -7.639 9.150 8.098 1.00 97.25 96 TYR A C 1
ATOM 785 O O . TYR A 1 96 ? -7.114 10.043 7.439 1.00 97.25 96 TYR A O 1
ATOM 793 N N . PHE A 1 97 ? -7.919 7.956 7.566 1.00 95.00 97 PHE A N 1
ATOM 794 C CA .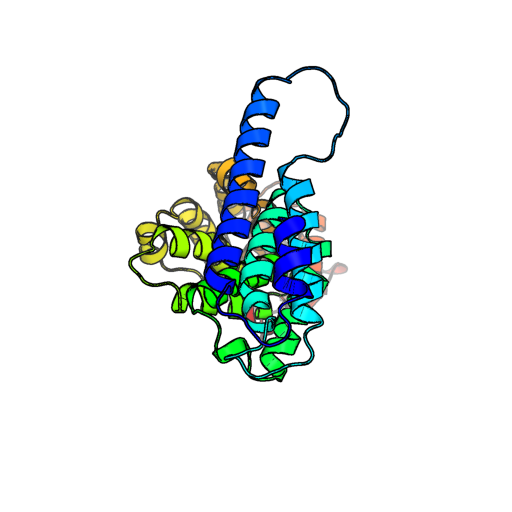 PHE A 1 97 ? -7.723 7.696 6.137 1.00 95.00 97 PHE A CA 1
ATOM 795 C C . PHE A 1 97 ? -8.695 8.483 5.255 1.00 95.00 97 PHE A C 1
ATOM 797 O O . PHE A 1 97 ? -8.325 8.868 4.153 1.00 95.00 97 PHE A O 1
ATOM 804 N N . LYS A 1 98 ? -9.933 8.700 5.707 1.00 93.31 98 LYS A N 1
ATOM 805 C CA . LYS A 1 98 ? -10.964 9.394 4.925 1.00 93.31 98 LYS A CA 1
ATOM 806 C C . LYS A 1 98 ? -10.772 10.913 4.946 1.00 93.31 98 LYS A C 1
ATOM 808 O O . LYS A 1 98 ? -11.008 11.532 3.920 1.00 93.31 98 LYS A O 1
ATOM 813 N N . ILE A 1 99 ? -10.286 11.480 6.055 1.00 92.62 99 ILE A N 1
ATOM 814 C CA . ILE A 1 99 ? -9.933 12.911 6.165 1.00 92.62 99 ILE A CA 1
ATOM 815 C C . ILE A 1 99 ? -8.470 13.213 5.782 1.00 92.62 99 ILE A C 1
ATOM 817 O O . ILE A 1 99 ? -7.982 14.314 6.004 1.00 92.62 99 ILE A O 1
ATOM 821 N N . ASN A 1 100 ? -7.738 12.220 5.263 1.00 91.56 100 ASN A N 1
ATOM 822 C CA . ASN A 1 100 ? -6.338 12.333 4.838 1.00 91.56 100 ASN A CA 1
ATOM 823 C C . ASN A 1 100 ? -5.336 12.821 5.922 1.00 91.56 100 ASN A C 1
ATOM 825 O O . ASN A 1 100 ? -4.303 13.409 5.609 1.00 91.56 100 ASN A O 1
ATOM 829 N N . LYS A 1 101 ? -5.580 12.533 7.212 1.00 93.62 101 LYS A N 1
ATOM 830 C CA . LYS A 1 101 ? -4.673 12.866 8.339 1.00 93.62 101 LYS A CA 1
ATOM 831 C C . LYS A 1 101 ? -3.806 11.670 8.753 1.00 93.62 101 LYS A C 1
ATOM 833 O O . LYS A 1 101 ? -3.851 11.183 9.885 1.00 93.62 101 LYS A O 1
ATOM 838 N N . LEU A 1 102 ? -3.004 11.155 7.814 1.00 93.19 102 LEU A N 1
ATOM 839 C CA . LEU A 1 102 ? -2.226 9.911 7.985 1.00 93.19 102 LEU A CA 1
ATOM 840 C C . LEU A 1 102 ? -1.105 10.000 9.040 1.00 93.19 102 LEU A C 1
ATOM 842 O O . LEU A 1 102 ? -0.639 8.979 9.556 1.00 93.19 102 LEU A O 1
ATOM 846 N N . ASN A 1 103 ? -0.666 11.210 9.388 1.00 92.31 103 ASN A N 1
ATOM 847 C CA . ASN A 1 103 ? 0.288 11.461 10.469 1.00 92.31 103 ASN A CA 1
ATOM 848 C C . ASN A 1 103 ? -0.246 10.999 11.839 1.00 92.31 103 ASN A C 1
ATOM 850 O O . ASN A 1 103 ? 0.540 10.524 12.663 1.00 92.31 103 ASN A O 1
ATOM 854 N N . LEU A 1 104 ? -1.567 11.050 12.052 1.00 95.69 104 LEU A N 1
ATOM 855 C CA . LEU A 1 104 ? -2.230 10.650 13.300 1.00 95.69 104 LEU A CA 1
ATOM 856 C C . LEU A 1 104 ? -2.279 9.128 13.514 1.00 95.69 104 LEU A C 1
ATOM 858 O O . LEU A 1 104 ? -2.597 8.666 14.607 1.00 95.69 104 LEU A O 1
ATOM 862 N N . LEU A 1 105 ? -1.907 8.329 12.509 1.00 97.19 105 LEU A N 1
ATOM 863 C CA . LEU A 1 105 ? -1.876 6.867 12.616 1.00 97.19 105 LEU A CA 1
ATOM 864 C C . LEU A 1 105 ? -0.704 6.365 13.475 1.00 97.19 105 LEU A C 1
ATOM 866 O O . LEU A 1 105 ? -0.806 5.312 14.097 1.00 97.19 105 LEU A O 1
ATOM 870 N N . LYS A 1 106 ? 0.413 7.108 13.525 1.00 96.00 106 LYS A N 1
ATOM 871 C CA . LYS A 1 106 ? 1.650 6.702 14.224 1.00 96.00 106 LYS A CA 1
ATOM 872 C C . LYS A 1 106 ? 1.443 6.327 15.705 1.00 96.00 106 LYS A C 1
ATOM 874 O O . LYS A 1 106 ? 1.898 5.249 16.082 1.00 96.00 106 LYS A O 1
ATOM 879 N N . PRO A 1 107 ? 0.789 7.146 16.556 1.00 97.00 107 PRO A N 1
ATOM 880 C CA . PRO A 1 107 ? 0.561 6.775 17.957 1.00 97.00 107 PRO A CA 1
ATOM 881 C C . PRO A 1 107 ? -0.328 5.535 18.112 1.00 97.00 107 PRO A C 1
ATOM 883 O O . PRO A 1 107 ? -0.123 4.757 19.039 1.00 97.00 107 PRO A O 1
ATOM 886 N N . LEU A 1 108 ? -1.275 5.321 17.196 1.00 98.19 108 LEU A N 1
ATOM 887 C CA . LEU A 1 108 ? -2.162 4.157 17.228 1.00 98.19 108 LEU A CA 1
ATOM 888 C C . LEU A 1 108 ? -1.409 2.872 16.877 1.00 98.19 108 LEU A C 1
ATOM 890 O O . LEU A 1 108 ? -1.538 1.872 17.576 1.00 98.19 108 LEU A O 1
ATOM 894 N N . ILE A 1 109 ? -0.564 2.925 15.841 1.00 97.88 109 ILE A N 1
ATOM 895 C CA . ILE A 1 109 ? 0.310 1.809 15.454 1.00 97.88 109 ILE A CA 1
ATOM 896 C C . ILE A 1 109 ? 1.206 1.415 16.633 1.00 97.88 109 ILE A C 1
ATOM 898 O O . ILE A 1 109 ? 1.229 0.246 17.002 1.00 97.88 109 ILE A O 1
ATOM 902 N N . ARG A 1 110 ? 1.846 2.389 17.295 1.00 97.31 110 ARG A N 1
ATOM 903 C CA . ARG A 1 110 ? 2.691 2.134 18.476 1.00 97.31 110 ARG A CA 1
ATOM 904 C C . ARG A 1 110 ? 1.933 1.463 19.622 1.00 97.31 110 ARG A C 1
ATOM 906 O O . ARG A 1 110 ? 2.468 0.579 20.278 1.00 97.31 110 ARG A O 1
ATOM 913 N N . ALA A 1 111 ? 0.689 1.864 19.879 1.00 97.00 111 ALA A N 1
ATOM 914 C CA . ALA A 1 111 ? -0.118 1.235 20.923 1.00 97.00 111 ALA A CA 1
ATOM 915 C C . ALA A 1 111 ? -0.427 -0.239 20.607 1.00 97.00 111 ALA A C 1
ATOM 917 O O . ALA A 1 111 ? -0.410 -1.076 21.509 1.00 97.00 111 ALA A O 1
ATOM 918 N N . VAL A 1 112 ? -0.675 -0.563 19.334 1.00 97.25 112 VAL A N 1
ATOM 919 C CA . VAL A 1 112 ? -0.882 -1.946 18.883 1.00 97.25 112 VAL A CA 1
ATOM 920 C C . VAL A 1 112 ? 0.420 -2.752 18.935 1.00 97.25 112 VAL A C 1
ATOM 922 O O . VAL A 1 112 ? 0.398 -3.887 19.401 1.00 97.25 112 VAL A O 1
ATOM 925 N N . GLU A 1 113 ? 1.556 -2.169 18.542 1.00 96.31 113 GLU A N 1
ATOM 926 C CA . GLU A 1 113 ? 2.885 -2.792 18.674 1.00 96.31 113 GLU A CA 1
ATOM 927 C C . GLU A 1 113 ? 3.206 -3.127 20.140 1.00 96.31 113 GLU A C 1
ATOM 929 O O . GLU A 1 113 ? 3.650 -4.234 20.441 1.00 96.31 113 GLU A O 1
ATOM 934 N N . ASN A 1 114 ? 2.895 -2.223 21.074 1.00 94.38 114 ASN A N 1
ATOM 935 C CA . ASN A 1 114 ? 3.047 -2.481 22.509 1.00 94.38 114 ASN A CA 1
ATOM 936 C C . ASN A 1 114 ? 2.137 -3.626 22.988 1.00 94.38 114 ASN A C 1
ATOM 938 O O . ASN A 1 114 ? 2.570 -4.475 23.765 1.00 94.38 114 ASN A O 1
ATOM 942 N N . ALA A 1 115 ? 0.889 -3.685 22.508 1.00 93.56 115 ALA A N 1
ATOM 943 C CA . ALA A 1 115 ? -0.022 -4.792 22.810 1.00 93.56 115 ALA A CA 1
ATOM 944 C C . ALA A 1 115 ? 0.468 -6.133 22.230 1.00 93.56 115 ALA A C 1
ATOM 946 O O . ALA A 1 115 ? 0.195 -7.190 22.797 1.00 93.56 115 ALA A O 1
ATOM 947 N N . GLN A 1 116 ? 1.204 -6.107 21.116 1.00 93.44 116 GLN A N 1
ATOM 948 C CA . GLN A 1 116 ? 1.852 -7.290 20.551 1.00 93.44 116 GLN A CA 1
ATOM 949 C C . GLN A 1 116 ? 3.013 -7.767 21.426 1.00 93.44 116 GLN A C 1
ATOM 951 O O . GLN A 1 116 ? 3.099 -8.955 21.721 1.00 93.44 116 GLN A O 1
ATOM 956 N N . GLN A 1 117 ? 3.858 -6.854 21.907 1.00 91.69 117 GLN A N 1
ATOM 957 C CA . GLN A 1 117 ? 4.965 -7.191 22.811 1.00 91.69 117 GLN A CA 1
ATOM 958 C C . GLN A 1 117 ? 4.486 -7.787 24.142 1.00 91.69 117 GLN A C 1
ATOM 960 O O . GLN A 1 117 ? 5.157 -8.648 24.703 1.00 91.69 117 GLN A O 1
ATOM 965 N N . SER A 1 118 ? 3.318 -7.368 24.638 1.00 88.88 118 SER A N 1
ATOM 966 C CA . SER A 1 118 ? 2.739 -7.891 25.879 1.00 88.88 118 SER A CA 1
ATOM 967 C C . SER A 1 118 ? 1.924 -9.183 25.703 1.00 88.88 118 SER A C 1
ATOM 969 O O . SER A 1 118 ? 1.265 -9.599 26.653 1.00 88.88 118 SER A O 1
ATOM 971 N N . GLY A 1 119 ? 1.872 -9.768 24.498 1.00 90.19 119 GLY A N 1
ATOM 972 C CA . GLY A 1 119 ? 1.052 -10.949 24.180 1.00 90.19 119 GLY A CA 1
ATOM 973 C C . GLY A 1 119 ? -0.461 -10.692 24.104 1.00 90.19 119 GLY A C 1
ATOM 974 O O . GLY A 1 119 ? -1.235 -11.593 23.790 1.00 90.19 119 GLY A O 1
ATOM 975 N N . LEU A 1 120 ? -0.914 -9.457 24.341 1.00 91.19 120 LEU A N 1
ATOM 976 C CA . LEU A 1 120 ? -2.337 -9.110 24.320 1.00 91.19 120 LEU A CA 1
ATOM 977 C C . LEU A 1 120 ? -2.913 -9.177 22.901 1.00 91.19 120 LEU A C 1
ATOM 979 O O . LEU A 1 120 ? -4.086 -9.506 22.727 1.00 91.19 120 LEU A O 1
ATOM 983 N N . TYR A 1 121 ? -2.089 -8.900 21.887 1.00 93.50 121 TYR A N 1
ATOM 984 C CA . TYR A 1 121 ? -2.503 -8.921 20.486 1.00 93.50 121 TYR A CA 1
ATOM 985 C C . TYR A 1 121 ? -3.153 -10.245 20.077 1.00 93.50 121 TYR A C 1
ATOM 987 O O . TYR A 1 121 ? -4.113 -10.245 19.307 1.00 93.50 121 TYR A O 1
ATOM 995 N N . ASP A 1 122 ? -2.699 -11.368 20.635 1.00 92.00 122 ASP A N 1
ATOM 996 C CA . ASP A 1 122 ? -3.229 -12.688 20.304 1.00 92.00 122 ASP A CA 1
ATOM 997 C C . ASP A 1 122 ? -4.689 -12.860 20.730 1.00 92.00 122 ASP A C 1
ATOM 999 O O . ASP A 1 122 ? -5.452 -13.489 19.995 1.00 92.00 122 ASP A O 1
ATOM 1003 N N . SER A 1 123 ? -5.109 -12.192 21.808 1.00 91.69 123 SER A N 1
ATOM 1004 C CA . SER A 1 123 ? -6.497 -12.199 22.291 1.00 91.69 123 SER A CA 1
ATOM 1005 C C . SER A 1 123 ? -7.476 -11.418 21.405 1.00 91.69 123 SER A C 1
ATOM 1007 O O . SER A 1 123 ? -8.687 -11.611 21.504 1.00 91.69 123 SER A O 1
ATOM 1009 N N . PHE A 1 124 ? -6.983 -10.533 20.530 1.00 94.56 124 PHE A N 1
ATOM 1010 C CA . PHE A 1 124 ? -7.856 -9.712 19.695 1.00 94.56 124 PHE A CA 1
ATOM 1011 C C . PHE A 1 124 ? -8.558 -10.528 18.606 1.00 94.56 124 PHE A C 1
ATOM 1013 O O . PHE A 1 124 ? -8.021 -11.506 18.074 1.00 94.56 124 PHE A O 1
ATOM 1020 N N . SER A 1 125 ? -9.749 -10.064 18.220 1.00 95.12 125 SER A N 1
ATOM 1021 C CA . SER A 1 125 ? -10.548 -10.705 17.179 1.00 95.12 125 SER A CA 1
ATOM 1022 C C . SER A 1 125 ? -9.801 -10.747 15.841 1.00 95.12 125 SER A C 1
ATOM 1024 O O . SER A 1 125 ? -9.079 -9.815 15.470 1.00 95.12 125 SER A O 1
ATOM 1026 N N . MET A 1 126 ? -10.007 -11.815 15.065 1.00 97.00 126 MET A N 1
ATOM 1027 C CA . MET A 1 126 ? -9.405 -11.910 13.732 1.00 97.00 126 MET A CA 1
ATOM 1028 C C . MET A 1 126 ? -9.905 -10.795 12.800 1.00 97.00 126 MET A C 1
ATOM 1030 O O . MET A 1 126 ? -9.136 -10.262 12.003 1.00 97.00 126 MET A O 1
ATOM 1034 N N . ALA A 1 127 ? -11.170 -10.383 12.935 1.00 96.69 127 ALA A N 1
ATOM 1035 C CA . ALA A 1 127 ? -11.744 -9.285 12.158 1.00 96.69 127 ALA A CA 1
ATOM 1036 C C . ALA A 1 127 ? -11.016 -7.951 12.409 1.00 96.69 127 ALA A C 1
ATOM 1038 O O . ALA A 1 127 ? -10.731 -7.203 11.464 1.00 96.69 127 ALA A O 1
ATOM 1039 N N . ASP A 1 128 ? -10.658 -7.674 13.666 1.00 97.25 128 ASP A N 1
ATOM 1040 C CA . ASP A 1 128 ? -9.878 -6.493 14.019 1.00 97.25 128 ASP A CA 1
ATOM 1041 C C . ASP A 1 128 ? -8.433 -6.596 13.521 1.00 97.25 128 ASP A C 1
ATOM 1043 O O . ASP A 1 128 ? -7.909 -5.614 12.991 1.00 97.25 128 ASP A O 1
ATOM 1047 N N . LYS A 1 129 ? -7.805 -7.778 13.617 1.00 98.44 129 LYS A N 1
ATOM 1048 C CA . LYS A 1 129 ? -6.446 -8.024 13.095 1.00 98.44 129 LYS A CA 1
ATOM 1049 C C . LYS A 1 129 ? -6.381 -7.824 11.582 1.00 98.44 129 LYS A C 1
ATOM 1051 O O . LYS A 1 129 ? -5.462 -7.164 11.095 1.00 98.44 129 LYS A O 1
ATOM 1056 N N . VAL A 1 130 ? -7.365 -8.332 10.838 1.00 98.56 130 VAL A N 1
ATOM 1057 C CA . VAL A 1 130 ? -7.489 -8.132 9.383 1.00 98.56 130 VAL A CA 1
ATOM 1058 C C . VAL A 1 130 ? -7.663 -6.650 9.051 1.00 98.56 130 VAL A C 1
ATOM 1060 O O . VAL A 1 130 ? -6.957 -6.133 8.185 1.00 98.56 130 VAL A O 1
ATOM 1063 N N . SER A 1 131 ? -8.557 -5.952 9.758 1.00 98.38 131 SER A N 1
ATOM 1064 C CA . SER A 1 131 ? -8.807 -4.519 9.541 1.00 98.38 131 SER A CA 1
ATOM 1065 C C . SER A 1 131 ? -7.554 -3.677 9.799 1.00 98.38 131 SER A C 1
ATOM 1067 O O . SER A 1 131 ? -7.198 -2.833 8.975 1.00 98.38 131 SER A O 1
ATOM 1069 N N . PHE A 1 132 ? -6.847 -3.947 10.896 1.00 98.69 132 PHE A N 1
ATOM 1070 C CA . PHE A 1 132 ? -5.618 -3.246 11.251 1.00 98.69 132 PHE A CA 1
ATOM 1071 C C . PHE A 1 132 ? -4.536 -3.448 10.192 1.00 98.69 132 PHE A C 1
ATOM 1073 O O . PHE A 1 132 ? -3.976 -2.475 9.691 1.00 98.69 132 PHE A O 1
ATOM 1080 N N . ASN A 1 133 ? -4.289 -4.699 9.796 1.00 98.75 133 ASN A N 1
ATOM 1081 C CA . ASN A 1 133 ? -3.269 -5.038 8.805 1.00 98.75 133 ASN A CA 1
ATOM 1082 C C . ASN A 1 133 ? -3.583 -4.466 7.413 1.00 98.75 133 ASN A C 1
ATOM 1084 O O . ASN A 1 133 ? -2.673 -4.039 6.703 1.00 98.75 133 ASN A O 1
ATOM 1088 N N . TYR A 1 134 ? -4.863 -4.376 7.038 1.00 98.75 134 TYR A N 1
ATOM 1089 C CA . TYR A 1 134 ? -5.282 -3.684 5.819 1.00 98.75 134 TYR A CA 1
ATOM 1090 C C . TYR A 1 134 ? -4.849 -2.209 5.826 1.00 98.75 134 TYR A C 1
ATOM 1092 O O . TYR A 1 134 ? -4.231 -1.734 4.873 1.00 98.75 13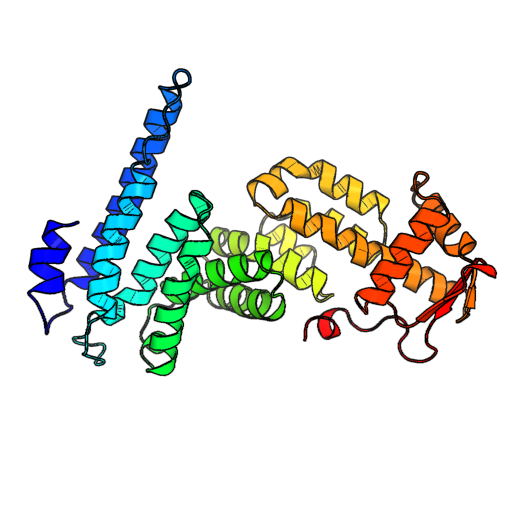4 TYR A O 1
ATOM 1100 N N . PHE A 1 135 ? -5.121 -1.478 6.908 1.00 98.56 135 PHE A N 1
ATOM 1101 C CA . PHE A 1 135 ? -4.740 -0.068 7.013 1.00 98.56 135 PHE A CA 1
ATOM 1102 C C . PHE A 1 135 ? -3.234 0.138 7.203 1.00 98.56 135 PHE A C 1
ATOM 1104 O O . PHE A 1 135 ? -2.666 1.028 6.567 1.00 98.56 135 PHE A O 1
ATOM 1111 N N . LEU A 1 136 ? -2.574 -0.688 8.021 1.00 98.56 136 LEU A N 1
ATOM 1112 C CA . LEU A 1 136 ? -1.122 -0.656 8.206 1.00 98.56 136 LEU A CA 1
ATOM 1113 C C . LEU A 1 136 ? -0.406 -0.863 6.871 1.00 98.56 136 LEU A C 1
ATOM 1115 O O . LEU A 1 136 ? 0.483 -0.091 6.518 1.00 98.56 136 LEU A O 1
ATOM 1119 N N . GLY A 1 137 ? -0.857 -1.849 6.096 1.00 98.44 137 GLY A N 1
ATOM 1120 C CA . GLY A 1 137 ? -0.311 -2.149 4.785 1.00 98.44 137 GLY A CA 1
ATOM 1121 C C . GLY A 1 137 ? -0.505 -1.021 3.771 1.00 98.44 137 GLY A C 1
ATOM 1122 O O . GLY A 1 137 ? 0.436 -0.658 3.070 1.00 98.44 137 GLY A O 1
ATOM 1123 N N . ARG A 1 138 ? -1.686 -0.388 3.750 1.00 97.56 138 ARG A N 1
ATOM 1124 C CA . ARG A 1 138 ? -1.938 0.819 2.937 1.00 97.56 138 ARG A CA 1
ATOM 1125 C C . ARG A 1 138 ? -1.017 1.970 3.318 1.00 97.56 138 ARG A C 1
ATOM 1127 O O . ARG A 1 138 ? -0.426 2.597 2.445 1.00 97.56 138 ARG A O 1
ATOM 1134 N N . LYS A 1 139 ? -0.866 2.232 4.619 1.00 96.56 139 LYS A N 1
ATOM 1135 C CA . LYS A 1 139 ? 0.041 3.275 5.106 1.00 96.56 139 LYS A CA 1
ATOM 1136 C C . LYS A 1 139 ? 1.485 2.980 4.689 1.00 96.56 139 LYS A C 1
ATOM 1138 O O . LYS A 1 139 ? 2.170 3.867 4.193 1.00 96.56 139 LYS A O 1
ATOM 1143 N N . ALA A 1 140 ? 1.934 1.741 4.871 1.00 97.19 140 ALA A N 1
ATOM 1144 C CA . ALA A 1 140 ? 3.275 1.310 4.497 1.00 97.19 140 ALA A CA 1
ATOM 1145 C C . ALA A 1 140 ? 3.521 1.446 2.987 1.00 97.19 140 ALA A C 1
ATOM 1147 O O . ALA A 1 140 ? 4.593 1.891 2.593 1.00 97.19 140 ALA A O 1
ATOM 1148 N N . MET A 1 141 ? 2.524 1.140 2.149 1.00 95.81 141 MET A N 1
ATOM 1149 C CA . MET A 1 141 ? 2.594 1.352 0.701 1.00 95.81 141 MET A CA 1
ATOM 1150 C C . MET A 1 141 ? 2.794 2.838 0.358 1.00 95.81 141 MET A C 1
ATOM 1152 O O . MET A 1 141 ? 3.667 3.152 -0.447 1.00 95.81 141 MET A O 1
ATOM 1156 N N . PHE A 1 142 ? 2.042 3.751 0.987 1.00 92.81 142 PHE A N 1
ATOM 1157 C CA . PHE A 1 142 ? 2.215 5.198 0.785 1.00 92.81 142 PHE A CA 1
ATOM 1158 C C . PHE A 1 142 ? 3.576 5.711 1.263 1.00 92.81 142 PHE A C 1
ATOM 1160 O O . PHE A 1 142 ? 4.180 6.550 0.602 1.00 92.81 142 PHE A O 1
ATOM 1167 N N . ASP A 1 143 ? 4.096 5.154 2.358 1.00 93.62 143 ASP A N 1
ATOM 1168 C CA . ASP A 1 143 ? 5.442 5.440 2.866 1.00 93.62 143 ASP A CA 1
ATOM 1169 C C . ASP A 1 143 ? 6.557 4.731 2.051 1.00 93.62 143 ASP A C 1
ATOM 1171 O O . ASP A 1 143 ? 7.716 4.754 2.462 1.00 93.62 143 ASP A O 1
ATOM 1175 N N . ALA A 1 144 ? 6.226 4.051 0.942 1.00 92.06 144 ALA A N 1
ATOM 1176 C CA . ALA A 1 144 ? 7.132 3.230 0.126 1.00 92.06 144 ALA A CA 1
ATOM 1177 C C . ALA A 1 144 ? 7.858 2.089 0.882 1.00 92.06 144 ALA A C 1
ATOM 1179 O O . ALA A 1 144 ? 8.852 1.541 0.407 1.00 92.06 144 ALA A O 1
ATOM 1180 N N . LYS A 1 145 ? 7.333 1.662 2.037 1.00 95.50 145 LYS A N 1
ATOM 1181 C CA . LYS A 1 145 ? 7.834 0.531 2.836 1.00 95.50 145 LYS A CA 1
ATOM 1182 C C . LYS A 1 145 ? 7.248 -0.787 2.329 1.00 95.50 145 LYS A C 1
ATOM 1184 O O . LYS A 1 145 ? 6.373 -1.376 2.966 1.00 95.50 145 LYS A O 1
ATOM 1189 N N . LEU A 1 146 ? 7.715 -1.242 1.166 1.00 95.00 146 LEU A N 1
ATOM 1190 C CA . LEU A 1 146 ? 7.099 -2.360 0.441 1.00 95.00 146 LEU A CA 1
ATOM 1191 C C . LEU A 1 146 ? 7.093 -3.686 1.213 1.00 95.00 146 LEU A C 1
ATOM 1193 O O . LEU A 1 146 ? 6.079 -4.376 1.177 1.00 95.00 146 LEU A O 1
ATOM 1197 N N . ALA A 1 147 ? 8.153 -4.020 1.957 1.00 95.75 147 ALA A N 1
ATOM 1198 C CA . ALA A 1 147 ? 8.207 -5.258 2.743 1.00 95.75 147 ALA A CA 1
ATOM 1199 C C . ALA A 1 147 ? 7.118 -5.310 3.834 1.00 95.75 147 ALA A C 1
ATOM 1201 O O . ALA A 1 147 ? 6.414 -6.310 3.983 1.00 95.75 147 ALA A O 1
ATOM 1202 N N . LEU A 1 148 ? 6.926 -4.203 4.562 1.00 97.19 148 LEU A N 1
ATOM 1203 C CA . LEU A 1 148 ? 5.864 -4.086 5.566 1.00 97.19 148 LEU A CA 1
ATOM 1204 C C . LEU A 1 148 ? 4.475 -4.047 4.915 1.00 97.19 148 LEU A C 1
ATOM 1206 O O . LEU A 1 148 ? 3.524 -4.628 5.442 1.00 97.19 148 LEU A O 1
ATOM 1210 N N . ALA A 1 149 ? 4.349 -3.371 3.771 1.00 98.25 149 ALA A N 1
ATOM 1211 C CA . ALA A 1 149 ? 3.103 -3.325 3.019 1.00 98.25 149 ALA A CA 1
ATOM 1212 C C . ALA A 1 149 ? 2.682 -4.726 2.559 1.00 98.25 149 ALA A C 1
ATOM 1214 O O . ALA A 1 149 ? 1.529 -5.113 2.745 1.00 98.25 149 ALA A O 1
ATOM 1215 N N . GLU A 1 150 ? 3.622 -5.501 2.014 1.00 98.00 150 GLU A N 1
ATOM 1216 C CA . GLU A 1 150 ? 3.386 -6.863 1.546 1.00 98.00 150 GLU A CA 1
ATOM 1217 C C . GLU A 1 150 ? 2.957 -7.770 2.694 1.00 98.00 150 GLU A C 1
ATOM 1219 O O . GLU A 1 150 ? 1.908 -8.406 2.593 1.00 98.00 150 GLU A O 1
ATOM 1224 N N . SER A 1 151 ? 3.731 -7.823 3.781 1.00 98.12 151 SER A N 1
ATOM 1225 C CA . SER A 1 151 ? 3.441 -8.714 4.906 1.00 98.12 151 SER A CA 1
ATOM 1226 C C . SER A 1 151 ? 2.083 -8.402 5.541 1.00 98.12 151 SER A C 1
ATOM 1228 O O . SER A 1 151 ? 1.286 -9.318 5.754 1.00 98.12 151 SER A O 1
ATOM 1230 N N . SER A 1 152 ? 1.765 -7.118 5.735 1.00 98.69 152 SER A N 1
ATOM 1231 C CA . SER A 1 152 ? 0.495 -6.673 6.322 1.00 98.69 152 SER A CA 1
ATOM 1232 C C . SER A 1 152 ? -0.698 -6.954 5.398 1.00 98.69 152 SER A C 1
ATOM 1234 O O . SER A 1 152 ? -1.682 -7.575 5.805 1.00 98.69 152 SER A O 1
ATOM 1236 N N . LEU A 1 153 ? -0.632 -6.558 4.122 1.00 98.81 153 LEU A N 1
ATOM 1237 C CA . LEU A 1 153 ? -1.738 -6.776 3.178 1.00 98.81 153 LEU A CA 1
ATOM 1238 C C . LEU A 1 153 ? -1.948 -8.265 2.884 1.00 98.81 153 LEU A C 1
ATOM 1240 O O . LEU A 1 153 ? -3.087 -8.713 2.749 1.00 98.81 153 LEU A O 1
ATOM 1244 N N . LEU A 1 154 ? -0.872 -9.053 2.825 1.00 98.56 154 LEU A N 1
ATOM 1245 C CA . LEU A 1 154 ? -0.960 -10.499 2.654 1.00 98.56 154 LEU A CA 1
ATOM 1246 C C . LEU A 1 154 ? -1.572 -11.173 3.886 1.00 98.56 154 LEU A C 1
ATOM 1248 O O . LEU A 1 154 ? -2.402 -12.070 3.724 1.00 98.56 154 LEU A O 1
ATOM 1252 N N . TYR A 1 155 ? -1.218 -10.727 5.097 1.00 98.69 155 TYR A N 1
ATOM 1253 C CA . TYR A 1 155 ? -1.862 -11.179 6.330 1.00 98.69 155 TYR A CA 1
ATOM 1254 C C . TYR A 1 155 ? -3.365 -10.893 6.292 1.00 98.69 155 TYR A C 1
ATOM 1256 O O . TYR A 1 155 ? -4.167 -11.802 6.518 1.00 98.69 155 TYR A O 1
ATOM 1264 N N . ALA A 1 156 ? -3.757 -9.662 5.946 1.00 98.81 156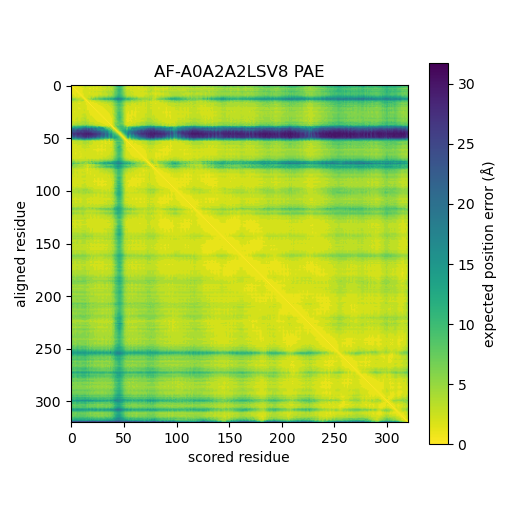 ALA A N 1
ATOM 1265 C CA . ALA A 1 156 ? -5.161 -9.284 5.829 1.00 98.81 156 ALA A CA 1
ATOM 1266 C C . ALA A 1 156 ? -5.890 -10.148 4.786 1.00 98.81 156 ALA A C 1
ATOM 1268 O O . ALA A 1 156 ? -6.972 -10.660 5.057 1.00 98.81 156 ALA A O 1
ATOM 1269 N N . PHE A 1 157 ? -5.289 -10.368 3.612 1.00 98.62 157 PHE A N 1
ATOM 1270 C CA . PHE A 1 157 ? -5.904 -11.155 2.542 1.00 98.62 157 PHE A CA 1
ATOM 1271 C C . PHE A 1 157 ? -6.102 -12.623 2.931 1.00 98.62 157 PHE A C 1
ATOM 1273 O O . PHE A 1 157 ? -7.161 -13.190 2.650 1.00 98.62 157 PHE A O 1
ATOM 1280 N N . ARG A 1 158 ? -5.098 -13.241 3.568 1.00 98.38 158 ARG A N 1
ATOM 1281 C CA . ARG A 1 158 ? -5.130 -14.654 3.981 1.00 98.38 158 ARG A CA 1
ATOM 1282 C C . ARG A 1 158 ? -6.127 -14.910 5.105 1.00 98.38 158 ARG A C 1
ATOM 1284 O O . ARG A 1 158 ? -6.837 -15.904 5.045 1.00 98.38 158 ARG A O 1
ATOM 1291 N N . ASN A 1 159 ? -6.196 -14.008 6.081 1.00 98.44 159 ASN A N 1
ATOM 1292 C CA . ASN A 1 159 ? -7.063 -14.155 7.250 1.00 98.44 159 ASN A CA 1
ATOM 1293 C C . ASN A 1 159 ? -8.476 -13.582 7.045 1.00 98.44 159 ASN A C 1
ATOM 1295 O O . ASN A 1 159 ? -9.348 -13.783 7.885 1.00 98.44 159 ASN A O 1
ATOM 1299 N N . CYS A 1 160 ? -8.730 -12.875 5.940 1.00 98.31 160 CYS A N 1
ATOM 1300 C CA . CYS A 1 160 ? -10.084 -12.503 5.543 1.00 98.31 160 CYS A CA 1
ATOM 1301 C C . CYS A 1 160 ? -10.826 -13.751 5.018 1.00 98.31 160 CYS A C 1
ATOM 1303 O O . CYS A 1 160 ? -10.320 -14.381 4.078 1.00 98.31 160 CYS A O 1
ATOM 1305 N N . PRO A 1 161 ? -11.997 -14.117 5.576 1.00 97.25 161 PRO A N 1
ATOM 1306 C CA . PRO A 1 161 ? -12.746 -15.283 5.111 1.00 97.25 161 PRO A CA 1
ATOM 1307 C C . PRO A 1 161 ? -13.184 -15.151 3.638 1.00 97.25 161 PRO A C 1
ATOM 1309 O O . PRO A 1 161 ? -13.379 -14.029 3.154 1.00 97.25 161 PRO A O 1
ATOM 1312 N N . PRO A 1 162 ? -13.276 -16.260 2.882 1.00 95.31 162 PRO A N 1
ATOM 1313 C CA . PRO A 1 162 ? -13.593 -16.242 1.452 1.00 95.31 162 PRO A CA 1
ATOM 1314 C C . PRO A 1 162 ? -14.989 -15.708 1.120 1.00 95.31 162 PRO A C 1
ATOM 1316 O O . PRO A 1 162 ? -15.175 -15.214 0.011 1.00 95.31 162 PRO A O 1
ATOM 1319 N N . GLU A 1 163 ? -15.924 -15.743 2.067 1.00 96.88 163 GLU A N 1
ATOM 1320 C CA . GLU A 1 163 ? -17.290 -15.232 1.926 1.00 96.88 163 GLU A CA 1
ATOM 1321 C C . GLU A 1 163 ? -17.313 -13.699 1.807 1.00 96.88 163 GLU A C 1
ATOM 1323 O O . GLU A 1 163 ? -18.179 -13.131 1.146 1.00 96.88 163 GLU A O 1
ATOM 1328 N N . TYR A 1 164 ? -16.324 -13.007 2.385 1.00 97.12 164 TYR A N 1
ATOM 1329 C CA . TYR A 1 164 ? -16.212 -11.547 2.325 1.00 97.12 164 TYR A CA 1
ATOM 1330 C C . TYR A 1 164 ? -15.450 -11.090 1.075 1.00 97.12 164 TYR A C 1
ATOM 1332 O O . TYR A 1 164 ? -14.382 -10.469 1.157 1.00 97.12 164 TYR A O 1
ATOM 1340 N N . VAL A 1 165 ? -16.015 -11.389 -0.097 1.00 97.50 165 VAL A N 1
ATOM 1341 C CA . VAL A 1 165 ? -15.413 -11.113 -1.412 1.00 97.50 165 VAL A CA 1
ATOM 1342 C C . VAL A 1 165 ? -15.052 -9.635 -1.575 1.00 97.50 165 VAL A C 1
ATOM 1344 O O . VAL A 1 165 ? -13.930 -9.325 -1.976 1.00 97.50 165 VAL A O 1
ATOM 1347 N N . GLU A 1 166 ? -15.932 -8.713 -1.174 1.00 97.75 166 GLU A N 1
ATOM 1348 C CA . GLU A 1 166 ? -15.665 -7.270 -1.242 1.00 97.75 166 GLU A CA 1
ATOM 1349 C C . GLU A 1 166 ? -14.457 -6.842 -0.397 1.00 97.75 166 GLU A C 1
ATOM 1351 O O . GLU A 1 166 ? -13.655 -6.005 -0.815 1.00 97.75 166 GLU A O 1
ATOM 1356 N N . ASN A 1 167 ? -14.291 -7.418 0.798 1.00 97.94 167 ASN A N 1
ATOM 1357 C CA . ASN A 1 167 ? -13.157 -7.093 1.662 1.00 97.94 167 ASN A CA 1
ATOM 1358 C C . ASN A 1 167 ? -11.855 -7.628 1.064 1.00 97.94 167 ASN A C 1
ATOM 1360 O O . ASN A 1 167 ? -10.860 -6.903 1.019 1.00 97.94 167 ASN A O 1
ATOM 1364 N N . LYS A 1 168 ? -11.867 -8.856 0.530 1.00 98.50 168 LYS A N 1
ATOM 1365 C CA . LYS A 1 168 ? -10.727 -9.395 -0.222 1.00 98.50 168 LYS A CA 1
ATOM 1366 C C . LYS A 1 168 ? -10.395 -8.533 -1.437 1.00 98.50 168 LYS A C 1
ATOM 1368 O O . LYS A 1 168 ? -9.223 -8.222 -1.642 1.00 98.50 168 LYS A O 1
ATOM 1373 N N . ARG A 1 169 ? -11.406 -8.082 -2.184 1.00 98.50 169 ARG A N 1
ATOM 1374 C CA . ARG A 1 169 ? -11.249 -7.152 -3.307 1.00 98.50 169 ARG A CA 1
ATOM 1375 C C . ARG A 1 169 ? -10.587 -5.843 -2.861 1.00 98.50 169 ARG A C 1
ATOM 1377 O O . ARG A 1 169 ? -9.621 -5.413 -3.487 1.00 98.50 169 ARG A O 1
ATOM 1384 N N . ARG A 1 170 ? -11.041 -5.232 -1.760 1.00 98.31 170 ARG A N 1
ATOM 1385 C CA . ARG A 1 170 ? -10.431 -4.011 -1.189 1.00 98.31 170 ARG A CA 1
ATOM 1386 C C . ARG A 1 170 ? -8.971 -4.218 -0.802 1.00 98.31 170 ARG A C 1
ATOM 1388 O O . ARG A 1 170 ? -8.148 -3.353 -1.072 1.00 98.31 170 ARG A O 1
ATOM 1395 N N . ILE A 1 171 ? -8.634 -5.359 -0.204 1.00 98.81 171 ILE A N 1
ATOM 1396 C CA . ILE A 1 171 ? -7.245 -5.688 0.141 1.00 98.81 171 ILE A CA 1
ATOM 1397 C C . ILE A 1 171 ? -6.394 -5.843 -1.130 1.00 98.81 171 ILE A C 1
ATOM 1399 O O . ILE A 1 171 ? -5.281 -5.319 -1.193 1.00 98.81 171 ILE A O 1
ATOM 1403 N N . LEU A 1 172 ? -6.922 -6.514 -2.159 1.00 98.69 172 LEU A N 1
ATOM 1404 C CA . LEU A 1 172 ? -6.213 -6.757 -3.417 1.00 98.69 172 LEU A CA 1
ATOM 1405 C C . LEU A 1 172 ? -5.889 -5.483 -4.199 1.00 98.69 172 LEU A C 1
ATOM 1407 O O . LEU A 1 172 ? -4.804 -5.427 -4.772 1.00 98.69 172 LEU A O 1
ATOM 1411 N N . ILE A 1 173 ? -6.755 -4.461 -4.164 1.00 98.56 173 ILE A N 1
ATOM 1412 C CA . ILE A 1 173 ? -6.482 -3.147 -4.784 1.00 98.56 173 ILE A CA 1
ATOM 1413 C C . ILE A 1 173 ? -5.105 -2.610 -4.365 1.00 98.56 173 ILE A C 1
ATOM 1415 O O . ILE A 1 173 ? -4.396 -2.040 -5.187 1.00 98.56 173 ILE A O 1
ATOM 1419 N N . TYR A 1 174 ? -4.705 -2.822 -3.108 1.00 98.62 174 TYR A N 1
ATOM 1420 C CA . TYR A 1 174 ? -3.417 -2.360 -2.585 1.00 98.62 174 TYR A CA 1
ATOM 1421 C C . TYR A 1 174 ? -2.326 -3.436 -2.646 1.00 98.62 174 TYR A C 1
ATOM 1423 O O . TYR A 1 174 ? -1.160 -3.119 -2.867 1.00 98.62 174 TYR A O 1
ATOM 1431 N N . LEU A 1 175 ? -2.679 -4.717 -2.480 1.00 98.62 175 LEU A N 1
ATOM 1432 C CA . LEU A 1 175 ? -1.698 -5.807 -2.505 1.00 98.62 175 LEU A CA 1
ATOM 1433 C C . LEU A 1 175 ? -1.114 -6.029 -3.906 1.00 98.62 175 LEU A C 1
ATOM 1435 O O . LEU A 1 175 ? 0.071 -6.331 -4.022 1.00 98.62 175 LEU A O 1
ATOM 1439 N N . ILE A 1 176 ? -1.921 -5.881 -4.961 1.00 98.44 176 ILE A N 1
ATOM 1440 C CA . ILE A 1 176 ? -1.475 -6.077 -6.346 1.00 98.44 176 ILE A CA 1
ATOM 1441 C C . ILE A 1 176 ? -0.331 -5.112 -6.706 1.00 98.44 176 ILE A C 1
ATOM 1443 O O . ILE A 1 176 ? 0.737 -5.617 -7.050 1.00 98.44 176 ILE A O 1
ATOM 1447 N N . PRO A 1 177 ? -0.469 -3.774 -6.569 1.00 97.69 177 PRO A N 1
ATOM 1448 C CA . PRO A 1 177 ? 0.631 -2.846 -6.835 1.00 97.69 177 PRO A CA 1
ATOM 1449 C C . PRO A 1 177 ? 1.910 -3.177 -6.051 1.00 97.69 177 PRO A C 1
ATOM 1451 O O . PRO A 1 177 ? 3.002 -3.182 -6.618 1.00 97.69 177 PRO A O 1
ATOM 1454 N N . VAL A 1 178 ? 1.781 -3.523 -4.763 1.00 98.00 178 VAL A N 1
ATOM 1455 C CA . VAL A 1 178 ? 2.922 -3.908 -3.912 1.00 98.00 178 VAL A CA 1
ATOM 1456 C C . VAL A 1 178 ? 3.623 -5.150 -4.464 1.00 98.00 178 VAL A C 1
ATOM 1458 O O . VAL A 1 178 ? 4.842 -5.156 -4.630 1.00 98.00 178 VAL A O 1
ATOM 1461 N N . LYS A 1 179 ? 2.864 -6.193 -4.810 1.00 97.81 179 LYS A N 1
ATOM 1462 C CA . LYS A 1 179 ? 3.406 -7.420 -5.403 1.00 97.81 179 LYS A CA 1
ATOM 1463 C C . LYS A 1 179 ? 4.084 -7.159 -6.745 1.00 97.81 179 LYS A C 1
ATOM 1465 O O . LYS A 1 179 ? 5.163 -7.697 -6.986 1.00 97.81 179 LYS A O 1
ATOM 1470 N N . MET A 1 180 ? 3.509 -6.295 -7.579 1.00 97.50 180 MET A N 1
ATOM 1471 C CA . MET A 1 180 ? 4.080 -5.937 -8.878 1.00 97.50 180 MET A CA 1
ATOM 1472 C C . MET A 1 180 ? 5.446 -5.260 -8.740 1.00 97.50 180 MET A C 1
ATOM 1474 O O . MET A 1 180 ? 6.365 -5.620 -9.476 1.00 97.50 180 MET A O 1
ATOM 1478 N N . PHE A 1 181 ? 5.628 -4.368 -7.761 1.00 96.06 181 PHE A N 1
ATOM 1479 C CA . PHE A 1 181 ? 6.954 -3.813 -7.468 1.00 96.06 181 PHE A CA 1
ATOM 1480 C C . PHE A 1 181 ? 7.965 -4.831 -6.9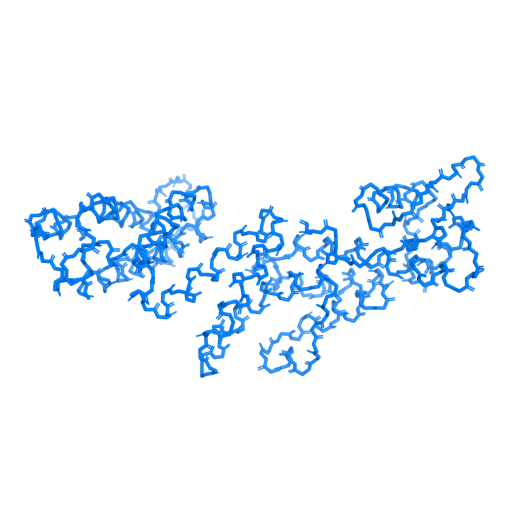93 1.00 96.06 181 PHE A C 1
ATOM 1482 O O . PHE A 1 181 ? 9.137 -4.720 -7.330 1.00 96.06 181 PHE A O 1
ATOM 1489 N N . LEU A 1 182 ? 7.521 -5.828 -6.234 1.00 95.69 182 LEU A N 1
ATOM 1490 C CA . LEU A 1 182 ? 8.370 -6.932 -5.798 1.00 95.69 182 LEU A CA 1
ATOM 1491 C C . LEU A 1 182 ? 8.607 -7.955 -6.925 1.00 95.69 182 LEU A C 1
ATOM 1493 O O . LEU A 1 182 ? 9.229 -8.993 -6.706 1.00 95.69 182 LEU A O 1
ATOM 1497 N N . GLY A 1 183 ? 8.135 -7.671 -8.145 1.00 94.69 183 GLY A N 1
ATOM 1498 C CA . GLY A 1 183 ? 8.321 -8.501 -9.335 1.00 94.69 183 GLY A CA 1
ATOM 1499 C C . GLY A 1 183 ? 7.338 -9.658 -9.466 1.00 94.69 183 GLY A C 1
ATOM 1500 O O . GLY A 1 183 ? 7.519 -10.512 -10.333 1.00 94.69 183 GLY A O 1
ATOM 1501 N N . GLN A 1 184 ? 6.292 -9.694 -8.642 1.00 96.19 184 GLN A N 1
ATOM 1502 C CA . GLN A 1 184 ? 5.259 -10.724 -8.658 1.00 96.19 184 GLN A CA 1
ATOM 1503 C C . GLN A 1 184 ? 3.993 -10.186 -9.329 1.00 96.19 184 GLN A C 1
ATOM 1505 O O . GLN A 1 184 ? 3.241 -9.400 -8.757 1.00 96.19 184 GLN A O 1
ATOM 1510 N N . MET A 1 185 ? 3.744 -10.633 -10.557 1.00 96.25 185 MET A N 1
ATOM 1511 C CA . MET A 1 185 ? 2.547 -10.259 -11.311 1.00 96.25 185 MET A CA 1
ATOM 1512 C C . MET A 1 185 ? 1.361 -11.156 -10.923 1.00 96.25 185 MET A C 1
ATOM 1514 O O . MET A 1 185 ? 1.536 -12.377 -10.867 1.00 96.25 185 MET A O 1
ATOM 1518 N N . PRO A 1 186 ? 0.151 -10.611 -10.700 1.00 97.12 186 PRO A N 1
ATOM 1519 C CA . PRO A 1 186 ? -1.025 -11.429 -10.430 1.00 97.12 186 PRO A CA 1
ATOM 1520 C C . PRO A 1 186 ? -1.414 -12.266 -11.657 1.00 97.12 186 PRO A C 1
ATOM 1522 O O . PRO A 1 186 ? -1.131 -11.919 -12.811 1.00 97.12 186 PRO A O 1
ATOM 1525 N N . LYS A 1 187 ? -2.090 -13.387 -11.393 1.00 96.75 187 LYS A N 1
ATOM 1526 C CA . LYS A 1 187 ? -2.715 -14.199 -12.438 1.00 96.75 187 LYS A CA 1
ATOM 1527 C C . LYS A 1 187 ? -4.021 -13.558 -12.905 1.00 96.75 187 LYS A C 1
ATOM 1529 O O . LYS A 1 187 ? -4.720 -12.934 -12.107 1.00 96.75 187 LYS A O 1
ATOM 1534 N N . LYS A 1 188 ? -4.370 -13.752 -14.177 1.00 96.94 188 LYS A N 1
ATOM 1535 C CA . LYS A 1 188 ? -5.570 -13.161 -14.781 1.00 96.94 188 LYS A CA 1
ATOM 1536 C C . LYS A 1 188 ? -6.856 -13.690 -14.128 1.00 96.94 188 LYS A C 1
ATOM 1538 O O . LYS A 1 188 ? -7.770 -12.913 -13.882 1.00 96.94 188 LYS A O 1
ATOM 1543 N N . GLU A 1 189 ? -6.885 -14.962 -13.724 1.00 98.00 189 GLU A N 1
ATOM 1544 C CA . GLU A 1 189 ? -8.044 -15.564 -13.046 1.00 98.00 189 GLU A CA 1
ATOM 1545 C C . GLU A 1 189 ? -8.313 -14.921 -11.679 1.00 98.00 189 GLU A C 1
ATOM 1547 O O . GLU A 1 189 ? -9.464 -14.772 -11.277 1.00 98.00 189 GLU A O 1
ATOM 1552 N N . LEU A 1 190 ? -7.257 -14.504 -10.965 1.00 97.69 190 LEU A N 1
ATOM 1553 C CA . LEU A 1 190 ? -7.399 -13.787 -9.697 1.00 97.69 190 LEU A CA 1
ATOM 1554 C C . LEU A 1 190 ? -8.060 -12.422 -9.912 1.00 97.69 190 LEU A C 1
ATOM 1556 O O . LEU A 1 190 ? -8.910 -12.037 -9.116 1.00 97.69 190 LEU A O 1
ATOM 1560 N N . LEU A 1 191 ? -7.665 -11.705 -10.968 1.00 98.19 191 LEU A N 1
ATOM 1561 C CA . LEU A 1 191 ? -8.220 -10.389 -11.281 1.00 98.19 191 LEU A CA 1
ATOM 1562 C C . LEU A 1 191 ? -9.707 -10.494 -11.615 1.00 98.19 191 LEU A C 1
ATOM 1564 O O . LEU A 1 191 ? -10.505 -9.798 -10.999 1.00 98.19 191 LEU A O 1
ATOM 1568 N N . HIS A 1 192 ? -10.083 -11.430 -12.489 1.00 97.88 192 HIS A N 1
ATOM 1569 C CA . HIS A 1 192 ? -11.486 -11.664 -12.835 1.00 97.88 192 HIS A CA 1
ATOM 1570 C C . HIS A 1 192 ? -12.325 -12.089 -11.628 1.00 97.88 192 HIS A C 1
ATOM 1572 O O . HIS A 1 192 ? -13.409 -11.558 -11.416 1.00 97.88 192 HIS A O 1
ATOM 1578 N N . LYS A 1 193 ? -11.810 -12.996 -10.785 1.00 97.31 193 LYS A N 1
ATOM 1579 C CA . LYS A 1 193 ? -12.527 -13.477 -9.592 1.00 97.31 193 LYS A CA 1
ATOM 1580 C C . LYS A 1 193 ? -12.948 -12.350 -8.640 1.00 97.31 193 LYS A C 1
ATOM 1582 O O . LYS A 1 193 ? -13.948 -12.496 -7.946 1.00 97.31 193 LYS A O 1
ATOM 1587 N N . TYR A 1 194 ? -12.161 -11.280 -8.556 1.00 97.94 194 TYR A N 1
ATOM 1588 C CA . TYR A 1 194 ? -12.422 -10.150 -7.662 1.00 97.94 194 TYR A CA 1
ATOM 1589 C C . TYR A 1 194 ? -12.776 -8.866 -8.423 1.00 97.94 194 TYR A C 1
ATOM 1591 O O . TYR A 1 194 ? -12.663 -7.791 -7.838 1.00 97.94 194 TYR A O 1
ATOM 1599 N N . GLU A 1 195 ? -13.191 -8.968 -9.692 1.00 97.81 195 GLU A N 1
ATOM 1600 C CA . GLU A 1 195 ? -13.656 -7.841 -10.520 1.00 97.81 195 GLU A CA 1
ATOM 1601 C C . GLU A 1 195 ? -12.625 -6.700 -10.616 1.00 97.81 195 GLU A C 1
ATOM 1603 O O . GLU A 1 195 ? -12.938 -5.522 -10.435 1.00 97.81 195 GLU A O 1
ATOM 1608 N N . LEU A 1 196 ? -11.358 -7.065 -10.822 1.00 98.06 196 LEU A N 1
ATOM 1609 C CA . LEU A 1 196 ? -10.193 -6.175 -10.895 1.00 98.06 196 LEU A CA 1
ATOM 1610 C C . LEU A 1 196 ? -9.630 -6.096 -12.322 1.00 98.06 196 LEU A C 1
ATOM 1612 O O . LEU A 1 196 ? -8.414 -6.051 -12.524 1.00 98.06 196 LEU A O 1
ATOM 1616 N N . ASP A 1 197 ? -10.512 -6.105 -13.319 1.00 97.69 197 ASP A N 1
ATOM 1617 C CA . ASP A 1 197 ? -10.170 -6.113 -14.744 1.00 97.69 197 ASP A CA 1
ATOM 1618 C C . ASP A 1 197 ? -9.304 -4.924 -15.181 1.00 97.69 197 ASP A C 1
ATOM 1620 O O . ASP A 1 197 ? -8.461 -5.078 -16.067 1.00 97.69 197 ASP A O 1
ATOM 1624 N N . GLN A 1 198 ? -9.414 -3.783 -14.492 1.00 97.44 198 GLN A N 1
ATOM 1625 C CA . GLN A 1 198 ? -8.589 -2.589 -14.719 1.00 97.44 198 GLN A CA 1
ATOM 1626 C C . GLN A 1 198 ? -7.086 -2.900 -14.593 1.00 97.44 198 GLN A C 1
ATOM 1628 O O . GLN A 1 198 ? -6.241 -2.324 -15.274 1.00 97.44 198 GLN A O 1
ATOM 1633 N N . PHE A 1 199 ? -6.717 -3.873 -13.752 1.00 98.31 199 PHE A N 1
ATOM 1634 C CA . PHE A 1 199 ? -5.321 -4.279 -13.587 1.00 98.31 199 PHE A CA 1
ATOM 1635 C C . PHE A 1 199 ? -4.808 -5.179 -14.716 1.00 98.31 199 PHE A C 1
ATOM 1637 O O . PHE A 1 199 ? -3.596 -5.350 -14.833 1.00 98.31 199 PHE A O 1
ATOM 1644 N N . VAL A 1 200 ? -5.672 -5.776 -15.545 1.00 98.00 200 VAL A N 1
ATOM 1645 C CA . VAL A 1 200 ? -5.257 -6.772 -16.552 1.00 98.00 200 VAL A CA 1
ATOM 1646 C C . VAL A 1 200 ? -4.263 -6.165 -17.540 1.00 98.00 200 VAL A C 1
ATOM 1648 O O . VAL A 1 200 ? -3.201 -6.747 -17.772 1.00 98.00 200 VAL A O 1
ATOM 1651 N N . GLN A 1 201 ? -4.575 -4.982 -18.077 1.00 97.25 201 GLN A N 1
ATOM 1652 C CA . GLN A 1 201 ? -3.725 -4.314 -19.066 1.00 97.25 201 GLN A CA 1
ATOM 1653 C C . GLN A 1 201 ? -2.437 -3.767 -18.441 1.00 97.25 201 GLN A C 1
ATOM 1655 O O . GLN A 1 201 ? -1.367 -3.923 -19.029 1.00 97.25 201 GLN A O 1
ATOM 1660 N N . ILE A 1 202 ? -2.512 -3.232 -17.217 1.00 98.31 202 ILE A N 1
ATOM 1661 C CA . ILE A 1 202 ? -1.343 -2.776 -16.447 1.00 98.31 202 ILE A CA 1
ATOM 1662 C C . ILE A 1 202 ? -0.363 -3.938 -16.237 1.00 98.31 202 ILE A C 1
ATOM 1664 O O . ILE A 1 202 ? 0.831 -3.833 -16.515 1.00 98.31 202 ILE A O 1
ATOM 1668 N N . VAL A 1 203 ? -0.871 -5.081 -15.771 1.00 98.12 203 VAL A N 1
ATOM 1669 C CA . VAL A 1 203 ? -0.066 -6.272 -15.483 1.00 98.12 203 VAL A CA 1
ATOM 1670 C C . VAL A 1 203 ? 0.578 -6.823 -16.748 1.00 98.12 203 VAL A C 1
ATOM 1672 O O . VAL A 1 203 ? 1.744 -7.218 -16.720 1.00 98.12 203 VAL A O 1
ATOM 1675 N N . GLU A 1 204 ? -0.156 -6.851 -17.858 1.00 97.50 204 GLU A N 1
ATOM 1676 C CA . GLU A 1 204 ? 0.379 -7.285 -19.144 1.00 97.50 204 GLU A CA 1
ATOM 1677 C C . GLU A 1 204 ? 1.497 -6.354 -19.629 1.00 97.50 204 GLU A C 1
ATOM 1679 O O . GLU A 1 204 ? 2.587 -6.834 -19.940 1.00 97.50 204 GLU A O 1
ATOM 1684 N N . ALA A 1 205 ? 1.261 -5.039 -19.615 1.00 98.06 205 ALA A N 1
ATOM 1685 C CA . ALA A 1 205 ? 2.216 -4.030 -20.058 1.00 98.06 205 ALA A CA 1
ATOM 1686 C C . ALA A 1 205 ? 3.534 -4.095 -19.271 1.00 98.06 205 ALA A C 1
ATOM 1688 O O . ALA A 1 205 ? 4.612 -4.180 -19.865 1.00 98.06 205 ALA A O 1
ATOM 1689 N N . VAL A 1 206 ? 3.463 -4.169 -17.936 1.00 97.94 206 VAL A N 1
ATOM 1690 C CA . VAL A 1 206 ? 4.659 -4.297 -17.085 1.00 97.94 206 VAL A CA 1
ATOM 1691 C C . VAL A 1 206 ? 5.360 -5.639 -17.309 1.00 97.94 206 VAL A C 1
ATOM 1693 O O . VAL A 1 206 ? 6.591 -5.696 -17.352 1.00 97.94 206 VAL A O 1
ATOM 1696 N N . ARG A 1 207 ? 4.605 -6.733 -17.489 1.00 96.44 207 ARG A N 1
ATOM 1697 C CA . ARG A 1 207 ? 5.173 -8.070 -17.731 1.00 96.44 207 ARG A CA 1
ATOM 1698 C C . ARG A 1 207 ? 6.005 -8.116 -19.009 1.00 96.44 207 ARG A C 1
ATOM 1700 O O . ARG A 1 207 ? 7.052 -8.768 -18.999 1.00 96.44 207 ARG A O 1
ATOM 1707 N N . ILE A 1 208 ? 5.557 -7.460 -20.078 1.00 96.50 208 ILE A N 1
ATOM 1708 C CA . ILE A 1 208 ? 6.262 -7.439 -21.369 1.00 96.50 208 ILE A CA 1
ATOM 1709 C C . ILE A 1 208 ? 7.235 -6.259 -21.509 1.00 96.50 208 ILE A C 1
ATOM 1711 O O . ILE A 1 208 ? 8.045 -6.260 -22.428 1.00 96.50 208 ILE A O 1
ATOM 1715 N N . GLY A 1 209 ? 7.205 -5.284 -20.595 1.00 97.38 209 GLY A N 1
ATOM 1716 C CA . GLY A 1 209 ? 8.028 -4.076 -20.689 1.00 97.38 209 GLY A CA 1
ATOM 1717 C C . GLY A 1 209 ? 7.562 -3.126 -21.793 1.00 97.38 209 GLY A C 1
ATOM 1718 O O . GLY A 1 209 ? 8.390 -2.524 -22.468 1.00 97.38 209 GLY A O 1
ATOM 1719 N N . ASN A 1 210 ? 6.249 -3.026 -22.017 1.00 98.06 210 ASN A N 1
ATOM 1720 C CA . ASN A 1 210 ? 5.680 -2.076 -22.968 1.00 98.06 210 ASN A CA 1
ATOM 1721 C C . ASN A 1 210 ? 5.242 -0.809 -22.227 1.00 98.06 210 ASN A C 1
ATOM 1723 O O . ASN A 1 210 ? 4.261 -0.835 -21.484 1.00 98.06 210 ASN A O 1
ATOM 1727 N N . VAL A 1 211 ? 6.002 0.272 -22.405 1.00 97.19 211 VAL A N 1
ATOM 1728 C CA . VAL A 1 211 ? 5.807 1.539 -21.688 1.00 97.19 211 VAL A CA 1
ATOM 1729 C C . VAL A 1 211 ? 4.573 2.267 -22.214 1.00 97.19 211 VAL A C 1
ATOM 1731 O O . VAL A 1 211 ? 3.732 2.675 -21.421 1.00 97.19 211 VAL A O 1
ATOM 1734 N N . LYS A 1 212 ? 4.390 2.325 -23.538 1.00 97.50 212 LYS A N 1
ATOM 1735 C CA . LYS A 1 212 ? 3.223 2.976 -24.149 1.00 97.50 212 LYS A CA 1
ATOM 1736 C C . LYS A 1 212 ? 1.908 2.328 -23.718 1.00 97.50 212 LYS A C 1
ATOM 1738 O O . LYS A 1 212 ? 0.983 3.016 -23.301 1.00 97.50 212 LYS A O 1
ATOM 1743 N N . LYS A 1 213 ? 1.850 0.993 -23.753 1.00 97.88 213 LYS A N 1
ATOM 1744 C CA . LYS A 1 213 ? 0.673 0.225 -23.323 1.00 97.88 213 LYS A CA 1
ATOM 1745 C C . LYS A 1 213 ? 0.382 0.413 -21.832 1.00 97.88 213 LYS A C 1
ATOM 1747 O O . LYS A 1 213 ? -0.778 0.359 -21.434 1.00 97.88 213 LYS A O 1
ATOM 1752 N N . LEU A 1 214 ? 1.415 0.610 -21.007 1.00 98.06 214 LEU A N 1
ATOM 1753 C CA . LEU A 1 214 ? 1.235 0.921 -19.590 1.00 98.06 214 LEU A CA 1
ATOM 1754 C C . LEU A 1 214 ? 0.587 2.298 -19.422 1.00 98.06 214 LEU A C 1
ATOM 1756 O O . LEU A 1 214 ? -0.405 2.395 -18.706 1.00 98.06 214 LEU A O 1
ATOM 1760 N N . ASP A 1 215 ? 1.103 3.318 -20.108 1.00 96.88 215 ASP A N 1
ATOM 1761 C CA . ASP A 1 215 ? 0.575 4.684 -20.038 1.00 96.88 215 ASP A CA 1
ATOM 1762 C C . ASP A 1 215 ? -0.890 4.737 -20.526 1.00 96.88 215 ASP A C 1
ATOM 1764 O O . ASP A 1 215 ? -1.757 5.296 -19.857 1.00 96.88 215 ASP A O 1
ATOM 1768 N N . GLU A 1 216 ? -1.216 4.050 -21.625 1.00 97.69 216 GLU A N 1
ATOM 1769 C CA . GLU A 1 216 ? -2.594 3.932 -22.130 1.00 97.69 216 GLU A CA 1
ATOM 1770 C C . GLU A 1 216 ? -3.535 3.202 -21.162 1.00 97.69 216 GLU A C 1
ATOM 1772 O O . GLU A 1 216 ? -4.703 3.569 -21.024 1.00 97.69 216 GLU A O 1
ATOM 1777 N N . ALA A 1 217 ? -3.047 2.152 -20.497 1.00 97.62 217 ALA A N 1
ATOM 1778 C CA . ALA A 1 217 ? -3.830 1.401 -19.522 1.00 97.62 217 ALA A CA 1
ATOM 1779 C C . ALA A 1 217 ? -4.075 2.207 -18.237 1.00 97.62 217 ALA A C 1
ATOM 1781 O O . ALA A 1 217 ? -5.159 2.115 -17.666 1.00 97.62 217 ALA A O 1
ATOM 1782 N N . LEU A 1 218 ? -3.096 3.007 -17.796 1.00 97.62 218 LEU A N 1
ATOM 1783 C CA . LEU A 1 218 ? -3.261 3.927 -16.669 1.00 97.62 218 LEU A CA 1
ATOM 1784 C C . LEU A 1 218 ? -4.294 5.004 -16.986 1.00 97.62 218 LEU A C 1
ATOM 1786 O O . LEU A 1 218 ? -5.157 5.266 -16.153 1.00 97.62 218 LEU A O 1
ATOM 1790 N N . TRP A 1 219 ? -4.229 5.573 -18.191 1.00 97.25 219 TRP A N 1
ATOM 1791 C CA . TRP A 1 219 ? -5.146 6.619 -18.633 1.00 97.25 219 TRP A CA 1
ATOM 1792 C C . TRP A 1 219 ? -6.585 6.111 -18.794 1.00 97.25 219 TRP A C 1
ATOM 1794 O O . TRP A 1 219 ? -7.531 6.749 -18.343 1.00 97.25 219 TRP A O 1
ATOM 1804 N N . ARG A 1 220 ? -6.767 4.918 -19.376 1.00 97.50 220 ARG A N 1
ATOM 1805 C CA . ARG A 1 220 ? -8.095 4.319 -19.597 1.00 97.50 220 ARG A CA 1
ATOM 1806 C C . ARG A 1 220 ? -8.914 4.172 -18.313 1.00 97.50 220 ARG A C 1
ATOM 1808 O O . ARG A 1 220 ? -10.111 4.435 -18.327 1.00 97.50 220 ARG A O 1
ATOM 1815 N N . ASP A 1 221 ? -8.274 3.722 -17.238 1.00 96.56 221 ASP A N 1
ATOM 1816 C CA . ASP A 1 221 ? -8.917 3.431 -15.952 1.00 96.56 221 ASP A CA 1
ATOM 1817 C C . ASP A 1 221 ? -8.495 4.440 -14.859 1.00 96.56 221 ASP A C 1
ATOM 1819 O O . ASP A 1 221 ? -8.559 4.149 -13.659 1.00 96.56 221 ASP A O 1
ATOM 1823 N N . GLU A 1 222 ? -8.077 5.647 -15.263 1.00 97.19 222 GLU A N 1
ATOM 1824 C CA . GLU A 1 222 ? -7.524 6.691 -14.389 1.00 97.19 222 GLU A CA 1
ATOM 1825 C C . GLU A 1 222 ? -8.459 7.015 -13.218 1.00 97.19 222 GLU A C 1
ATOM 1827 O O . GLU A 1 222 ? -8.050 6.958 -12.054 1.00 97.19 222 GLU A O 1
ATOM 1832 N N . ALA A 1 223 ? -9.741 7.269 -13.503 1.00 97.56 223 ALA A N 1
ATOM 1833 C CA . ALA A 1 223 ? -10.737 7.613 -12.489 1.00 97.56 223 ALA A CA 1
ATOM 1834 C C . ALA A 1 223 ? -10.849 6.540 -11.391 1.00 97.56 223 ALA A C 1
ATOM 1836 O O . ALA A 1 223 ? -10.916 6.866 -10.203 1.00 97.56 223 ALA A O 1
ATOM 1837 N N . PHE A 1 224 ? -10.797 5.256 -11.765 1.00 97.44 224 PHE A N 1
ATOM 1838 C CA . PHE A 1 224 ? -10.833 4.147 -10.813 1.00 97.44 224 PHE A CA 1
ATOM 1839 C C . PHE A 1 224 ? -9.590 4.144 -9.911 1.00 97.44 224 PHE A C 1
ATOM 1841 O O . PHE A 1 224 ? -9.700 4.010 -8.686 1.00 97.44 224 PHE A O 1
ATOM 1848 N N . PHE A 1 225 ? -8.399 4.320 -10.487 1.00 97.75 225 PHE A N 1
ATOM 1849 C CA . PHE A 1 225 ? -7.149 4.324 -9.728 1.00 97.75 225 PHE A CA 1
ATOM 1850 C C . PHE A 1 225 ? -6.994 5.563 -8.835 1.00 97.75 225 PHE A C 1
ATOM 1852 O O . PHE A 1 225 ? -6.478 5.434 -7.718 1.00 97.75 225 PHE A O 1
ATOM 1859 N N . ILE A 1 226 ? -7.468 6.732 -9.280 1.00 96.94 226 ILE A N 1
ATOM 1860 C CA . ILE A 1 226 ? -7.520 7.965 -8.481 1.00 96.94 226 ILE A CA 1
ATOM 1861 C C . ILE A 1 226 ? -8.485 7.783 -7.310 1.00 96.94 226 ILE A C 1
ATOM 1863 O O . ILE A 1 226 ? -8.098 8.012 -6.164 1.00 96.94 226 ILE A O 1
ATOM 1867 N N . GLN A 1 227 ? -9.697 7.279 -7.558 1.00 95.44 227 GLN A N 1
ATOM 1868 C CA . GLN A 1 227 ? -10.683 7.024 -6.504 1.00 95.44 227 GLN A CA 1
ATOM 1869 C C . GLN A 1 227 ? -10.172 6.015 -5.461 1.00 95.44 227 GLN A C 1
ATOM 1871 O O . GLN A 1 227 ? -10.434 6.154 -4.264 1.00 95.44 227 GLN A O 1
ATOM 1876 N N . CYS A 1 228 ? -9.403 5.011 -5.890 1.00 95.06 228 CYS A N 1
ATOM 1877 C CA . CYS A 1 228 ? -8.749 4.056 -4.993 1.00 95.06 228 CYS A CA 1
ATOM 1878 C C . CYS A 1 228 ? -7.530 4.639 -4.248 1.00 95.06 228 CYS A C 1
ATOM 1880 O O . CYS A 1 228 ? -7.056 4.035 -3.276 1.00 95.06 228 CYS A O 1
ATOM 1882 N N . GLY A 1 229 ? -7.012 5.788 -4.692 1.00 94.56 229 GLY A N 1
ATOM 1883 C CA . GLY A 1 229 ? -5.811 6.429 -4.164 1.00 94.56 229 GLY A CA 1
ATOM 1884 C C . GLY A 1 229 ? -4.517 5.695 -4.522 1.00 94.56 229 GLY A C 1
ATOM 1885 O O . GLY A 1 229 ? -3.586 5.706 -3.726 1.00 94.56 229 GLY A O 1
ATOM 1886 N N . ILE A 1 230 ? -4.456 5.004 -5.665 1.00 96.62 230 ILE A N 1
ATOM 1887 C CA . ILE A 1 230 ? -3.280 4.217 -6.091 1.00 96.62 230 ILE A CA 1
ATOM 1888 C C . ILE A 1 230 ? -2.691 4.660 -7.433 1.00 96.62 230 ILE A C 1
ATOM 1890 O O . ILE A 1 230 ? -1.715 4.067 -7.877 1.00 96.62 230 ILE A O 1
ATOM 1894 N N . TYR A 1 231 ? -3.240 5.690 -8.076 1.00 96.94 231 TYR A N 1
ATOM 1895 C CA . TYR A 1 231 ? -2.782 6.146 -9.392 1.00 96.94 231 TYR A CA 1
ATOM 1896 C C . TYR A 1 231 ? -1.286 6.516 -9.413 1.00 96.94 231 TYR A C 1
ATOM 1898 O O . TYR A 1 231 ? -0.501 5.846 -10.080 1.00 96.94 231 TYR A O 1
ATOM 1906 N N . LEU A 1 232 ? -0.865 7.460 -8.558 1.00 94.50 232 LEU A N 1
ATOM 1907 C CA . LEU A 1 232 ? 0.549 7.863 -8.398 1.00 94.50 232 LEU A CA 1
ATOM 1908 C C . LEU A 1 232 ? 1.467 6.693 -8.046 1.00 94.50 232 LEU A C 1
ATOM 1910 O O . LEU A 1 232 ? 2.674 6.707 -8.283 1.00 94.50 232 LEU A O 1
ATOM 1914 N N . MET A 1 233 ? 0.887 5.686 -7.401 1.00 94.50 233 MET A N 1
ATOM 1915 C CA . MET A 1 233 ? 1.584 4.459 -7.116 1.00 94.50 233 MET A CA 1
ATOM 1916 C C . MET A 1 233 ? 1.892 3.745 -8.445 1.00 94.50 233 MET A C 1
ATOM 1918 O O . MET A 1 233 ? 3.047 3.486 -8.782 1.00 94.50 233 MET A O 1
ATOM 1922 N N . LEU A 1 234 ? 0.848 3.421 -9.205 1.00 97.19 234 LEU A N 1
ATOM 1923 C CA . LEU A 1 234 ? 0.950 2.642 -10.431 1.00 97.19 234 LEU A CA 1
ATOM 1924 C C . LEU A 1 234 ? 1.791 3.336 -11.509 1.00 97.19 234 LEU A C 1
ATOM 1926 O O . LEU A 1 234 ? 2.501 2.643 -12.231 1.00 97.19 234 LEU A O 1
ATOM 1930 N N . GLU A 1 235 ? 1.816 4.669 -11.566 1.00 96.19 235 GLU A N 1
ATOM 1931 C CA . GLU A 1 235 ? 2.727 5.415 -12.450 1.00 96.19 235 GLU A CA 1
ATOM 1932 C C . GLU A 1 235 ? 4.203 5.050 -12.225 1.00 96.19 235 GLU A C 1
ATOM 1934 O O . GLU A 1 235 ? 4.980 4.928 -13.175 1.00 96.19 235 GLU A O 1
ATOM 1939 N N . LYS A 1 236 ? 4.609 4.761 -10.981 1.00 95.25 236 LYS A N 1
ATOM 1940 C CA . LYS A 1 236 ? 5.985 4.331 -10.670 1.00 95.25 236 LYS A CA 1
ATOM 1941 C C . LYS A 1 236 ? 6.337 2.962 -11.261 1.00 95.25 236 LYS A C 1
ATOM 1943 O O . LYS A 1 236 ? 7.516 2.606 -11.312 1.00 95.25 236 LYS A O 1
ATOM 1948 N N . LEU A 1 237 ? 5.360 2.190 -11.748 1.00 96.69 237 LEU A N 1
ATOM 1949 C CA . LEU A 1 237 ? 5.617 0.952 -12.488 1.00 96.69 237 LEU A CA 1
ATOM 1950 C C . LEU A 1 237 ? 6.287 1.212 -13.845 1.00 96.69 237 LEU A C 1
ATOM 1952 O O . LEU A 1 237 ? 6.902 0.284 -14.377 1.00 96.69 237 LEU A O 1
ATOM 1956 N N . ARG A 1 238 ? 6.261 2.449 -14.373 1.00 96.75 238 ARG A N 1
ATOM 1957 C CA . ARG A 1 238 ? 7.004 2.830 -15.591 1.00 96.75 238 ARG A CA 1
ATOM 1958 C C . ARG A 1 238 ? 8.484 2.470 -15.476 1.00 96.75 238 ARG A C 1
ATOM 1960 O O . ARG A 1 238 ? 9.031 1.853 -16.385 1.00 96.75 238 ARG A O 1
ATOM 1967 N N . ALA A 1 239 ? 9.108 2.706 -14.318 1.00 96.50 239 ALA A N 1
ATOM 1968 C CA . ALA A 1 239 ? 10.497 2.313 -14.068 1.00 96.50 239 ALA A CA 1
ATOM 1969 C C . ALA A 1 239 ? 10.723 0.793 -14.209 1.00 96.50 239 ALA A C 1
ATOM 1971 O O . ALA A 1 239 ? 11.752 0.350 -14.723 1.00 96.50 239 ALA A O 1
ATOM 1972 N N . ILE A 1 240 ? 9.755 -0.033 -13.798 1.00 97.19 240 ILE A N 1
ATOM 1973 C CA . ILE A 1 240 ? 9.829 -1.491 -13.975 1.00 97.19 240 ILE A CA 1
ATOM 1974 C C . ILE A 1 240 ? 9.656 -1.869 -15.446 1.00 97.19 240 ILE A C 1
ATOM 1976 O O . ILE A 1 240 ? 10.378 -2.745 -15.927 1.00 97.19 240 ILE A O 1
ATOM 1980 N N . ALA A 1 241 ? 8.729 -1.222 -16.157 1.00 98.00 241 ALA A N 1
ATOM 1981 C CA . ALA A 1 241 ? 8.503 -1.458 -17.579 1.00 98.00 241 ALA A CA 1
ATOM 1982 C C . ALA A 1 241 ? 9.755 -1.114 -18.405 1.00 98.00 241 ALA A C 1
ATOM 1984 O O . ALA A 1 241 ? 10.222 -1.970 -19.158 1.00 98.00 241 ALA A O 1
ATOM 1985 N N . PHE A 1 242 ? 10.377 0.050 -18.172 1.00 98.12 242 PHE A N 1
ATOM 1986 C CA . PHE A 1 242 ? 11.666 0.417 -18.774 1.00 98.12 242 PHE A CA 1
ATOM 1987 C C . PHE A 1 242 ? 12.752 -0.607 -18.456 1.00 98.12 242 PHE A C 1
ATOM 1989 O O . PHE A 1 242 ? 13.392 -1.147 -19.356 1.00 98.12 242 PHE A O 1
ATOM 1996 N N . ARG A 1 243 ? 12.924 -0.959 -17.176 1.00 97.75 243 ARG A N 1
ATOM 1997 C CA . ARG A 1 243 ? 13.896 -1.979 -16.763 1.00 97.75 243 ARG A CA 1
ATOM 1998 C C . ARG A 1 243 ? 13.660 -3.310 -17.488 1.00 97.75 243 ARG A C 1
ATOM 2000 O O . ARG A 1 243 ? 14.617 -3.992 -17.854 1.00 97.75 243 ARG A O 1
ATOM 2007 N N . LYS A 1 244 ? 12.402 -3.720 -17.674 1.00 97.50 244 LYS A N 1
ATOM 2008 C CA . LYS A 1 244 ? 12.045 -4.957 -18.378 1.00 97.50 244 LYS A CA 1
ATOM 2009 C C . LYS A 1 244 ? 12.366 -4.867 -19.872 1.00 97.50 244 LYS A C 1
ATOM 2011 O O . LYS A 1 244 ? 12.945 -5.822 -20.392 1.00 97.50 244 LYS A O 1
ATOM 2016 N N . LEU A 1 245 ? 12.055 -3.742 -20.515 1.00 97.88 245 LEU A N 1
ATOM 2017 C CA . LEU A 1 245 ? 12.394 -3.465 -21.911 1.00 97.88 245 LEU A CA 1
ATOM 2018 C C . LEU A 1 245 ? 13.906 -3.494 -22.134 1.00 97.88 245 LEU A C 1
ATOM 2020 O O . LEU A 1 245 ? 14.395 -4.212 -22.997 1.00 97.88 245 LEU A O 1
ATOM 2024 N N . PHE A 1 246 ? 14.670 -2.785 -21.306 1.00 97.25 246 PH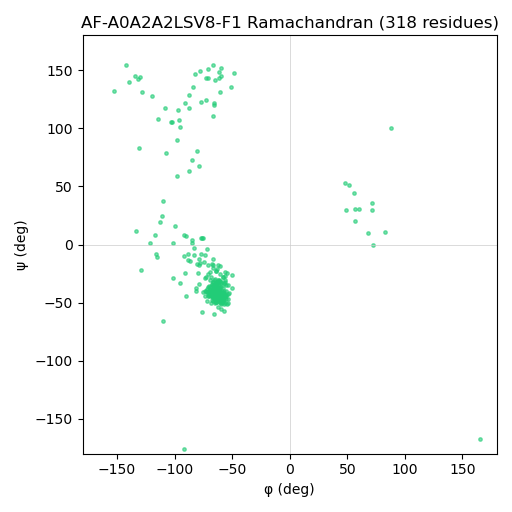E A N 1
ATOM 2025 C CA . PHE A 1 246 ? 16.123 -2.714 -21.453 1.00 97.25 246 PHE A CA 1
ATOM 2026 C C . PHE A 1 246 ? 16.789 -4.057 -21.160 1.00 97.25 246 PHE A C 1
ATOM 2028 O O . PHE A 1 246 ? 17.738 -4.435 -21.848 1.00 97.25 246 PHE A O 1
ATOM 2035 N N . LYS A 1 247 ? 16.241 -4.839 -20.217 1.00 96.56 247 LYS A N 1
ATOM 2036 C CA . LYS A 1 247 ? 16.645 -6.237 -20.037 1.00 96.56 247 LYS A CA 1
ATOM 2037 C C . LYS A 1 247 ? 16.410 -7.042 -21.313 1.00 96.56 247 LYS A C 1
ATOM 2039 O O . LYS A 1 247 ? 17.308 -7.769 -21.726 1.00 96.56 247 LYS A O 1
ATOM 2044 N N . PHE A 1 248 ? 15.242 -6.912 -21.938 1.00 96.19 248 PHE A N 1
ATOM 2045 C CA . PHE A 1 248 ? 14.946 -7.593 -23.198 1.00 96.19 248 PHE A CA 1
ATOM 2046 C C . PHE A 1 248 ? 15.940 -7.205 -24.304 1.00 96.19 248 PHE A C 1
ATOM 2048 O O . PHE A 1 248 ? 16.552 -8.097 -24.885 1.00 96.19 248 PHE A O 1
ATOM 2055 N N . CYS A 1 249 ? 16.200 -5.910 -24.511 1.00 96.00 249 CYS A N 1
ATOM 2056 C CA . CYS A 1 249 ? 17.196 -5.454 -25.485 1.00 96.00 249 CYS A CA 1
ATOM 2057 C C . CYS A 1 249 ? 18.591 -6.019 -25.189 1.00 96.00 249 CYS A C 1
ATOM 2059 O O . CYS A 1 249 ? 19.279 -6.462 -26.100 1.00 96.00 249 CYS A O 1
ATOM 2061 N N . SER A 1 250 ? 19.0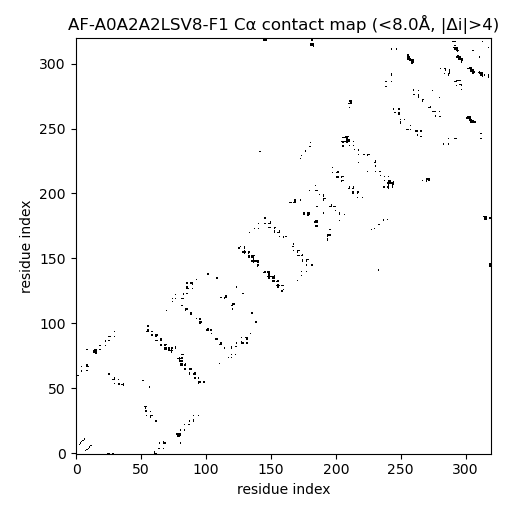06 -6.056 -23.918 1.00 94.50 250 SER A N 1
ATOM 2062 C CA . SER A 1 250 ? 20.327 -6.582 -23.554 1.00 94.50 250 SER A CA 1
ATOM 2063 C C . SER A 1 250 ? 20.504 -8.065 -23.847 1.00 94.50 250 SER A C 1
ATOM 2065 O O . SER A 1 250 ? 21.574 -8.482 -24.278 1.00 94.50 250 SER A O 1
ATOM 2067 N N . VAL A 1 251 ? 19.441 -8.848 -23.646 1.00 94.38 251 VAL A N 1
ATOM 2068 C CA . VAL A 1 251 ? 19.428 -10.272 -23.976 1.00 94.38 251 VAL A CA 1
ATOM 2069 C C . VAL A 1 251 ? 19.470 -10.454 -25.491 1.00 94.38 251 VAL A C 1
ATOM 2071 O O . VAL A 1 251 ? 20.237 -11.278 -25.963 1.00 94.38 251 VAL A O 1
ATOM 2074 N N . LE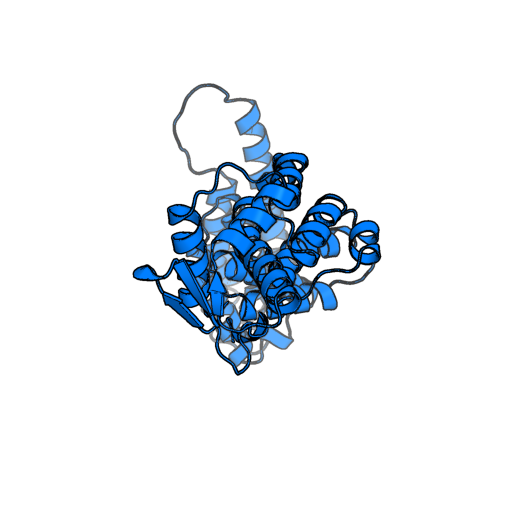U A 1 252 ? 18.706 -9.655 -26.244 1.00 94.81 252 LEU A N 1
ATOM 2075 C CA . LEU A 1 252 ? 18.658 -9.733 -27.706 1.00 94.81 252 LEU A CA 1
ATOM 2076 C C . LEU A 1 252 ? 19.997 -9.376 -28.371 1.00 94.81 252 LEU A C 1
ATOM 2078 O O . LEU A 1 252 ? 20.367 -9.986 -29.364 1.00 94.81 252 LEU A O 1
ATOM 2082 N N . MET A 1 253 ? 20.716 -8.388 -27.833 1.00 94.31 253 MET A N 1
ATOM 2083 C CA . MET A 1 253 ? 22.008 -7.951 -28.377 1.00 94.31 253 MET A CA 1
ATOM 2084 C C . MET A 1 253 ? 23.176 -8.870 -27.998 1.00 94.31 253 MET A C 1
ATOM 2086 O O . MET A 1 253 ? 24.274 -8.674 -28.516 1.00 94.31 253 MET A O 1
ATOM 2090 N N . GLU A 1 254 ? 22.976 -9.791 -27.048 1.00 91.69 254 GLU A N 1
ATOM 2091 C CA . GLU A 1 254 ? 24.001 -10.698 -26.502 1.00 91.69 254 GLU A CA 1
ATOM 2092 C C . GLU A 1 254 ? 25.309 -9.993 -26.084 1.00 91.69 254 GLU A C 1
ATOM 2094 O O . GLU A 1 254 ? 26.402 -10.559 -26.111 1.00 91.69 254 GLU A O 1
ATOM 2099 N N . ASN A 1 255 ? 25.212 -8.727 -25.670 1.00 89.44 255 ASN A N 1
ATOM 2100 C CA . ASN A 1 255 ? 26.362 -7.892 -25.350 1.00 89.44 255 ASN A CA 1
ATOM 2101 C C . ASN A 1 255 ? 26.144 -7.132 -24.038 1.00 89.44 255 ASN A C 1
ATOM 2103 O O . ASN A 1 255 ? 25.044 -6.694 -23.712 1.00 89.44 255 ASN A O 1
ATOM 2107 N N . HIS A 1 256 ? 27.226 -6.955 -23.285 1.00 90.69 256 HIS A N 1
ATOM 2108 C CA . HIS A 1 256 ? 27.243 -6.180 -22.047 1.00 90.69 256 HIS A CA 1
ATOM 2109 C C . HIS A 1 256 ? 27.481 -4.685 -22.294 1.00 90.69 256 HIS A C 1
ATOM 2111 O O . HIS A 1 256 ? 27.253 -3.887 -21.395 1.00 90.69 256 HIS A O 1
ATOM 2117 N N . MET A 1 257 ? 27.924 -4.290 -23.489 1.00 95.12 257 MET A N 1
ATOM 2118 C CA . MET A 1 257 ? 28.063 -2.893 -23.903 1.00 95.12 257 MET A CA 1
ATOM 2119 C C . MET A 1 257 ? 27.076 -2.611 -25.031 1.00 95.12 257 MET A C 1
ATOM 2121 O O . MET A 1 257 ? 27.270 -3.081 -26.151 1.00 95.12 257 MET A O 1
ATOM 2125 N N . ILE A 1 258 ? 26.017 -1.857 -24.746 1.00 96.62 258 ILE A N 1
ATOM 2126 C CA . ILE A 1 258 ? 24.903 -1.657 -25.680 1.00 96.62 258 ILE A CA 1
ATOM 2127 C C . ILE A 1 258 ? 24.787 -0.174 -26.003 1.00 96.62 258 ILE A C 1
ATOM 2129 O O . ILE A 1 258 ? 24.731 0.655 -25.096 1.00 96.62 258 ILE A O 1
ATOM 2133 N N . HIS A 1 259 ? 24.755 0.160 -27.293 1.00 97.12 259 HIS A N 1
ATOM 2134 C CA . HIS A 1 259 ? 24.523 1.531 -27.739 1.00 97.12 259 HIS A CA 1
ATOM 2135 C C . HIS A 1 259 ? 23.121 2.012 -27.363 1.00 97.12 259 HIS A C 1
ATOM 2137 O O . HIS A 1 259 ? 22.153 1.258 -27.467 1.00 97.12 259 HIS A O 1
ATOM 2143 N N . LEU A 1 260 ? 23.010 3.281 -26.967 1.00 96.69 260 LEU A N 1
ATOM 2144 C CA . LEU A 1 260 ? 21.740 3.873 -26.546 1.00 96.69 260 LEU A CA 1
ATOM 2145 C C . LEU A 1 260 ? 20.677 3.871 -27.652 1.00 96.69 260 LEU A C 1
ATOM 2147 O O . LEU A 1 260 ? 19.497 3.672 -27.363 1.00 96.69 260 LEU A O 1
ATOM 2151 N N . ASP A 1 261 ? 21.097 3.953 -28.916 1.00 96.44 261 ASP A N 1
ATOM 2152 C CA . ASP A 1 261 ? 20.209 3.873 -30.081 1.00 96.44 261 ASP A CA 1
ATOM 2153 C C . ASP A 1 261 ? 19.395 2.575 -30.134 1.00 96.44 261 ASP A C 1
ATOM 2155 O O . ASP A 1 261 ? 18.278 2.572 -30.650 1.00 96.44 261 ASP A O 1
ATOM 2159 N N . VAL A 1 262 ? 19.901 1.474 -29.564 1.00 97.25 262 VAL A N 1
ATOM 2160 C CA . VAL A 1 262 ? 19.150 0.212 -29.469 1.00 97.25 262 VAL A CA 1
ATOM 2161 C C . VAL A 1 262 ? 17.925 0.387 -28.571 1.00 97.25 262 VAL A C 1
ATOM 2163 O O . VAL A 1 262 ? 16.831 -0.057 -28.917 1.00 97.25 262 VAL A O 1
ATOM 2166 N N . PHE A 1 263 ? 18.084 1.054 -27.425 1.00 97.44 263 PHE A N 1
ATOM 2167 C CA . PHE A 1 263 ? 16.977 1.304 -26.503 1.00 97.44 263 PHE A CA 1
ATOM 2168 C C . PHE A 1 263 ? 16.014 2.358 -27.059 1.00 97.44 263 PHE A C 1
ATOM 2170 O O . PHE A 1 263 ? 14.805 2.153 -26.973 1.00 97.44 263 PHE A O 1
ATOM 2177 N N . LEU A 1 264 ? 16.521 3.422 -27.701 1.00 97.19 264 LEU A N 1
ATOM 2178 C CA . LEU A 1 264 ? 15.678 4.394 -28.415 1.00 97.19 264 LEU A CA 1
ATOM 2179 C C . LEU A 1 264 ? 14.855 3.720 -29.512 1.00 97.19 264 LEU A C 1
ATOM 2181 O O . LEU A 1 264 ? 13.659 3.960 -29.629 1.00 97.19 264 LEU A O 1
ATOM 2185 N N . THR A 1 265 ? 15.472 2.838 -30.298 1.00 97.06 265 THR A N 1
ATOM 2186 C CA . THR A 1 265 ? 14.770 2.085 -31.344 1.00 97.06 265 THR A CA 1
ATOM 2187 C C . THR A 1 265 ? 13.691 1.197 -30.734 1.00 97.06 265 THR A C 1
ATOM 2189 O O . THR A 1 265 ? 12.562 1.196 -31.214 1.00 97.06 265 THR A O 1
ATOM 2192 N N . ALA A 1 266 ? 13.989 0.496 -29.636 1.00 97.31 266 ALA A N 1
ATOM 2193 C CA . ALA A 1 266 ? 13.003 -0.327 -28.940 1.00 97.31 266 ALA A CA 1
ATOM 2194 C C . ALA A 1 266 ? 11.813 0.489 -28.401 1.00 97.31 266 ALA A C 1
ATOM 2196 O O . ALA A 1 266 ? 10.679 0.021 -28.470 1.00 97.31 266 ALA A O 1
ATOM 2197 N N . LEU A 1 267 ? 12.050 1.709 -27.910 1.00 97.56 267 LEU A N 1
ATOM 2198 C CA . LEU A 1 267 ? 10.997 2.637 -27.485 1.00 97.56 267 LEU A CA 1
ATOM 2199 C C . LEU A 1 267 ? 10.165 3.140 -28.672 1.00 97.56 267 LEU A C 1
ATOM 2201 O O . LEU A 1 267 ? 8.935 3.098 -28.626 1.00 97.56 267 LEU A O 1
ATOM 2205 N N . ARG A 1 268 ? 10.813 3.507 -29.781 1.00 96.94 268 ARG A N 1
ATOM 2206 C CA . ARG A 1 268 ? 10.135 3.920 -31.021 1.00 96.94 268 ARG A CA 1
ATOM 2207 C C . ARG A 1 268 ? 9.269 2.808 -31.609 1.00 96.94 268 ARG A C 1
ATOM 2209 O O . ARG A 1 268 ? 8.175 3.090 -32.082 1.00 96.94 268 ARG A O 1
ATOM 2216 N N . LEU A 1 269 ? 9.697 1.547 -31.513 1.00 96.69 269 LEU A N 1
ATOM 2217 C CA . LEU A 1 269 ? 8.881 0.385 -31.897 1.00 96.69 269 LEU A CA 1
ATOM 2218 C C . LEU A 1 269 ? 7.615 0.229 -31.037 1.00 96.69 269 LEU A C 1
ATOM 2220 O O . LEU A 1 269 ? 6.658 -0.408 -31.469 1.00 96.69 269 LEU A O 1
ATOM 2224 N N . GLN A 1 270 ? 7.590 0.811 -29.836 1.00 96.25 270 GLN A N 1
ATOM 2225 C CA . GLN A 1 270 ? 6.400 0.902 -28.985 1.00 96.25 270 GLN A CA 1
ATOM 2226 C C . GLN A 1 270 ? 5.600 2.197 -29.214 1.00 96.25 270 GLN A C 1
ATOM 2228 O O . GLN A 1 270 ? 4.671 2.462 -28.458 1.00 96.25 270 GLN A O 1
ATOM 2233 N N . ASN A 1 271 ? 5.936 3.002 -30.231 1.00 95.38 271 ASN A N 1
ATOM 2234 C CA . ASN A 1 271 ? 5.392 4.345 -30.475 1.00 95.38 271 ASN A CA 1
ATOM 2235 C C . ASN A 1 271 ? 5.658 5.347 -29.335 1.00 95.38 271 ASN A C 1
ATOM 2237 O O . ASN A 1 271 ? 4.863 6.258 -29.105 1.00 95.38 271 ASN A O 1
ATOM 2241 N N . VAL A 1 272 ? 6.772 5.181 -28.619 1.00 95.31 272 VAL A N 1
ATOM 2242 C CA . VAL A 1 272 ? 7.293 6.182 -27.679 1.00 95.31 272 VAL A CA 1
ATOM 2243 C C . VAL A 1 272 ? 8.332 7.012 -28.432 1.00 95.31 272 VAL A C 1
ATOM 2245 O O . VAL A 1 272 ? 9.440 6.542 -28.699 1.00 95.31 272 VAL A O 1
ATOM 2248 N N . THR A 1 273 ? 7.933 8.205 -28.868 1.00 92.19 273 THR A N 1
ATOM 2249 C CA . THR A 1 273 ? 8.724 9.079 -29.758 1.00 92.19 273 THR A CA 1
ATOM 2250 C C . THR A 1 273 ? 9.131 10.397 -29.111 1.00 92.19 273 THR A C 1
ATOM 2252 O O . THR A 1 273 ? 9.895 11.149 -29.703 1.00 92.19 273 THR A O 1
ATOM 2255 N N . ASP A 1 274 ? 8.598 10.673 -27.928 1.00 93.12 274 ASP A N 1
ATOM 2256 C CA . ASP A 1 274 ? 8.851 11.845 -27.093 1.00 93.12 274 ASP A CA 1
ATOM 2257 C C . ASP A 1 274 ? 10.169 11.755 -26.312 1.00 93.12 274 ASP A C 1
ATOM 2259 O O . ASP A 1 274 ? 10.699 12.787 -25.923 1.00 93.12 274 ASP A O 1
ATOM 2263 N N . ILE A 1 275 ? 10.734 10.551 -26.169 1.00 95.12 275 ILE A N 1
ATOM 2264 C CA . ILE A 1 275 ? 12.007 10.316 -25.477 1.00 95.12 275 ILE A CA 1
ATOM 2265 C C . ILE A 1 275 ? 13.183 10.473 -26.444 1.00 95.12 275 ILE A C 1
ATOM 2267 O O . ILE A 1 275 ? 13.347 9.688 -27.390 1.00 95.12 275 ILE A O 1
ATOM 2271 N N . ASP A 1 276 ? 14.039 11.453 -26.170 1.00 94.94 276 ASP A N 1
ATOM 2272 C CA . ASP A 1 276 ? 15.316 11.642 -26.855 1.00 94.94 276 ASP A CA 1
ATOM 2273 C C . ASP A 1 276 ? 16.484 10.928 -26.142 1.00 94.94 276 ASP A C 1
ATOM 2275 O O . ASP A 1 276 ? 16.307 10.152 -25.199 1.00 94.94 276 ASP A O 1
ATOM 2279 N N . CYS A 1 277 ? 17.707 11.116 -26.649 1.00 94.31 277 CYS A N 1
ATOM 2280 C CA . CYS A 1 277 ? 18.887 10.459 -26.087 1.00 94.31 277 CYS A CA 1
ATOM 2281 C C . CYS A 1 277 ? 19.194 10.936 -24.659 1.00 94.31 277 CYS A C 1
ATOM 2283 O O . CYS A 1 277 ? 19.623 10.122 -23.842 1.00 94.31 277 CYS A O 1
ATOM 2285 N N . ASP A 1 278 ? 18.962 12.213 -24.360 1.00 94.62 278 ASP A N 1
ATOM 2286 C CA . ASP A 1 278 ? 19.293 12.812 -23.067 1.00 94.62 278 ASP A CA 1
ATOM 2287 C C . ASP A 1 278 ? 18.281 12.358 -22.004 1.00 94.62 278 ASP A C 1
ATOM 2289 O O . ASP A 1 278 ? 18.657 11.958 -20.896 1.00 94.62 278 ASP A O 1
ATOM 2293 N N . GLU A 1 279 ? 16.994 12.303 -22.360 1.00 96.19 279 GLU A N 1
ATOM 2294 C CA . GLU A 1 279 ? 15.956 11.737 -21.501 1.00 96.19 279 GLU A CA 1
ATOM 2295 C C . GLU A 1 279 ? 16.177 10.236 -21.264 1.00 96.19 279 GLU A C 1
ATOM 2297 O O . GLU A 1 279 ? 16.069 9.764 -20.128 1.00 96.19 279 GLU A O 1
ATOM 2302 N N . LEU A 1 280 ? 16.561 9.474 -22.295 1.00 97.50 280 LEU A N 1
ATOM 2303 C CA . LEU A 1 280 ? 16.905 8.061 -22.135 1.00 97.50 280 LEU A CA 1
ATOM 2304 C C . LEU A 1 280 ? 18.078 7.863 -21.165 1.00 97.50 280 LEU A C 1
ATOM 2306 O O . LEU A 1 280 ? 18.028 6.964 -20.319 1.00 97.50 280 LEU A O 1
ATOM 2310 N N . GLU A 1 281 ? 19.131 8.676 -21.275 1.00 96.75 281 GLU A N 1
ATOM 2311 C CA . GLU A 1 281 ? 20.252 8.639 -20.334 1.00 96.75 281 GLU A CA 1
ATOM 2312 C C . GLU A 1 281 ? 19.784 8.915 -18.906 1.00 96.75 281 GLU A C 1
ATOM 2314 O O . GLU A 1 281 ? 20.147 8.166 -17.997 1.00 96.75 281 GLU A O 1
ATOM 2319 N N . CYS A 1 282 ? 18.916 9.909 -18.706 1.00 97.06 282 CYS A N 1
ATOM 2320 C CA . CYS A 1 282 ? 18.324 10.207 -17.404 1.00 97.06 282 CYS A CA 1
ATOM 2321 C C . CYS A 1 282 ? 17.520 9.016 -16.849 1.00 97.06 282 CYS A C 1
ATOM 2323 O O . CYS A 1 282 ? 17.698 8.616 -15.693 1.00 97.06 282 CYS A O 1
ATOM 2325 N N . ILE A 1 283 ? 16.681 8.383 -17.676 1.00 97.81 283 ILE A N 1
ATOM 2326 C CA . ILE A 1 283 ? 15.909 7.193 -17.289 1.00 97.81 283 ILE A CA 1
ATOM 2327 C C . ILE A 1 283 ? 16.852 6.063 -16.862 1.00 97.81 283 ILE A C 1
ATOM 2329 O O . ILE A 1 283 ? 16.669 5.471 -15.796 1.00 97.81 283 ILE A O 1
ATOM 2333 N N . ILE A 1 284 ? 17.877 5.760 -17.662 1.00 97.94 284 ILE A N 1
ATOM 2334 C CA . ILE A 1 284 ? 18.836 4.695 -17.347 1.00 97.94 284 ILE A CA 1
ATOM 2335 C C . ILE A 1 284 ? 19.639 5.035 -16.086 1.00 97.94 284 ILE A C 1
ATOM 2337 O O . ILE A 1 284 ? 19.822 4.158 -15.240 1.00 97.94 284 ILE A O 1
ATOM 2341 N N . ALA A 1 285 ? 20.078 6.283 -15.923 1.00 97.75 285 ALA A N 1
ATOM 2342 C CA . ALA A 1 285 ? 20.802 6.740 -14.741 1.00 97.75 285 ALA A CA 1
ATOM 2343 C C . ALA A 1 285 ? 19.975 6.530 -13.465 1.00 97.75 285 ALA A C 1
ATOM 2345 O O . ALA A 1 285 ? 20.482 5.960 -12.500 1.00 97.75 285 ALA A O 1
ATOM 2346 N N . ASN A 1 286 ? 18.685 6.881 -13.489 1.00 97.62 286 ASN A N 1
ATOM 2347 C CA . ASN A 1 286 ? 17.769 6.639 -12.372 1.00 97.62 286 ASN A CA 1
ATOM 2348 C C . ASN A 1 286 ? 17.585 5.140 -12.086 1.00 97.62 286 ASN A C 1
ATOM 2350 O O . ASN A 1 286 ? 17.571 4.718 -10.931 1.00 97.62 286 ASN A O 1
AT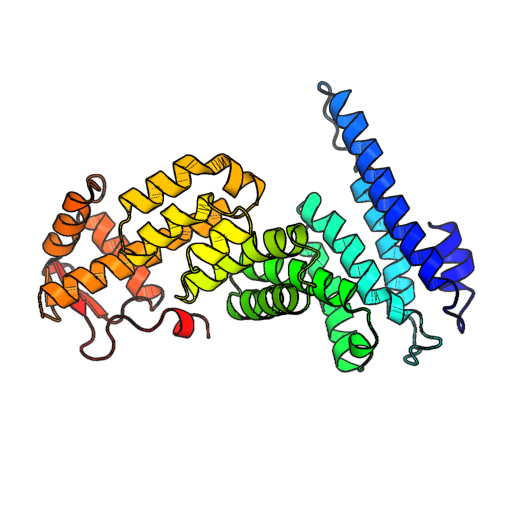OM 2354 N N . LEU A 1 287 ? 17.504 4.297 -13.122 1.00 97.88 287 LEU A N 1
ATOM 2355 C CA . LEU A 1 287 ? 17.440 2.842 -12.942 1.00 97.88 287 LEU A CA 1
ATOM 2356 C C . LEU A 1 287 ? 18.733 2.254 -12.354 1.00 97.88 287 LEU A C 1
ATOM 2358 O O . LEU A 1 287 ? 18.665 1.259 -11.629 1.00 97.88 287 LEU A O 1
ATOM 2362 N N . ILE A 1 288 ? 19.893 2.838 -12.657 1.00 97.56 288 ILE A N 1
ATOM 2363 C CA . ILE A 1 288 ? 21.171 2.450 -12.050 1.00 97.56 288 ILE A CA 1
ATOM 2364 C C . ILE A 1 288 ? 21.223 2.902 -10.589 1.00 97.56 288 ILE A C 1
ATOM 2366 O O . ILE A 1 288 ? 21.533 2.092 -9.717 1.00 97.56 288 ILE A O 1
ATOM 2370 N N . TYR A 1 289 ? 20.875 4.163 -10.321 1.00 96.69 289 TYR A N 1
ATOM 2371 C CA . TYR A 1 289 ? 20.842 4.741 -8.977 1.00 96.69 289 TYR A CA 1
ATOM 2372 C C . TYR A 1 289 ? 19.939 3.938 -8.031 1.00 96.69 289 TYR A C 1
ATOM 2374 O O . TYR A 1 289 ? 20.363 3.560 -6.942 1.00 96.69 289 TYR A O 1
ATOM 2382 N N . ASP A 1 290 ? 18.741 3.568 -8.493 1.00 94.19 290 ASP A N 1
ATOM 2383 C CA . ASP A 1 290 ? 17.781 2.763 -7.728 1.00 94.19 290 ASP A CA 1
ATOM 2384 C C . ASP A 1 290 ? 18.158 1.267 -7.635 1.00 94.19 290 ASP A C 1
ATOM 2386 O O . ASP A 1 290 ? 17.359 0.445 -7.182 1.00 94.19 290 ASP A O 1
ATOM 2390 N N . GLY A 1 291 ? 19.334 0.861 -8.128 1.00 95.31 291 GLY A N 1
ATOM 2391 C CA . GLY A 1 291 ? 19.807 -0.528 -8.088 1.00 95.31 291 GLY A CA 1
ATOM 2392 C C . GLY A 1 291 ? 19.018 -1.500 -8.978 1.00 95.31 291 GLY A C 1
ATOM 2393 O O . GLY A 1 291 ? 19.209 -2.717 -8.903 1.00 95.31 291 GLY A O 1
ATOM 2394 N N . ARG A 1 292 ? 18.137 -0.989 -9.849 1.00 95.94 292 ARG A N 1
ATOM 2395 C CA . ARG A 1 292 ? 17.334 -1.782 -10.798 1.00 95.94 292 ARG A CA 1
ATOM 2396 C C . ARG A 1 292 ? 18.169 -2.331 -11.951 1.00 95.94 292 ARG A C 1
ATOM 2398 O O . ARG A 1 292 ? 17.809 -3.378 -12.504 1.00 95.94 292 ARG A O 1
ATOM 2405 N N . ILE A 1 293 ? 19.248 -1.631 -12.295 1.00 97.44 293 ILE A N 1
ATOM 2406 C CA . ILE A 1 293 ? 20.265 -2.015 -13.275 1.00 97.44 293 ILE A CA 1
ATOM 2407 C C . ILE A 1 293 ? 21.642 -1.898 -12.609 1.00 97.44 293 ILE A C 1
ATOM 2409 O O . ILE A 1 293 ? 21.961 -0.878 -12.014 1.00 97.44 293 ILE A O 1
ATOM 2413 N N . LYS A 1 294 ? 22.482 -2.928 -12.727 1.00 97.44 294 LYS A N 1
ATOM 2414 C CA . LYS A 1 294 ? 23.892 -2.878 -12.317 1.00 97.44 294 LYS A CA 1
ATOM 2415 C C . LYS A 1 294 ? 24.748 -2.583 -13.545 1.00 97.44 294 LYS A C 1
ATOM 2417 O O . LYS A 1 294 ? 24.807 -3.405 -14.460 1.00 97.44 294 LYS A O 1
ATOM 2422 N N . GLY A 1 295 ? 25.418 -1.437 -13.561 1.00 96.50 295 GLY A N 1
ATOM 2423 C CA . GLY A 1 295 ? 26.233 -0.982 -14.686 1.00 96.50 295 GLY A CA 1
ATOM 2424 C C . GLY A 1 295 ? 26.578 0.500 -14.577 1.00 96.50 295 GLY A C 1
ATOM 2425 O O . GLY A 1 295 ? 26.367 1.105 -13.529 1.00 96.50 295 GLY A O 1
ATOM 2426 N N . TYR A 1 296 ? 27.090 1.077 -15.659 1.00 97.06 296 TYR A N 1
ATOM 2427 C CA . TYR A 1 296 ? 27.321 2.516 -15.780 1.00 97.06 296 TYR A CA 1
ATOM 2428 C C . TYR A 1 296 ? 27.015 3.009 -17.198 1.00 97.06 296 TYR A C 1
ATOM 2430 O O . TYR A 1 296 ? 27.082 2.248 -18.168 1.00 97.06 296 TYR A O 1
ATOM 2438 N N . LEU A 1 297 ? 26.682 4.294 -17.318 1.00 96.31 297 LEU A N 1
ATOM 2439 C CA . LEU A 1 297 ? 26.539 4.976 -18.602 1.00 96.31 297 LEU A CA 1
ATOM 2440 C C . LEU A 1 297 ? 27.892 5.529 -19.054 1.00 96.31 297 LEU A C 1
ATOM 2442 O O . LEU A 1 297 ? 28.567 6.241 -18.315 1.00 96.31 297 LEU A O 1
ATOM 2446 N N . SER A 1 298 ? 28.281 5.213 -20.285 1.00 95.44 298 SER A N 1
ATOM 2447 C CA . SER A 1 298 ? 29.389 5.856 -20.984 1.00 95.44 298 SER A CA 1
ATOM 2448 C C . SER A 1 298 ? 28.818 6.924 -21.913 1.00 95.44 298 SER A C 1
ATOM 2450 O O . SER A 1 298 ? 28.494 6.640 -23.067 1.00 95.44 298 SER A O 1
ATOM 2452 N N . HIS A 1 299 ? 28.685 8.145 -21.388 1.00 90.69 299 HIS A N 1
ATOM 2453 C CA . HIS A 1 299 ? 28.098 9.285 -22.100 1.00 90.69 299 HIS A CA 1
ATOM 2454 C C . HIS A 1 299 ? 28.859 9.604 -23.399 1.00 90.69 299 HIS A C 1
ATOM 2456 O O . HIS A 1 299 ? 28.277 9.630 -24.479 1.00 90.69 299 HIS A O 1
ATOM 2462 N N . GLN A 1 300 ? 30.196 9.701 -23.331 1.00 92.06 300 GLN A N 1
ATOM 2463 C CA . GLN A 1 300 ? 31.039 9.998 -24.500 1.00 92.06 300 GLN A CA 1
ATOM 2464 C C . GLN A 1 300 ? 30.856 8.993 -25.651 1.00 92.06 300 GLN A C 1
ATOM 2466 O O . GLN A 1 300 ? 30.959 9.359 -26.819 1.00 92.06 300 GLN A O 1
ATOM 2471 N N . HIS A 1 301 ? 30.585 7.724 -25.335 1.00 92.62 301 HIS A N 1
ATOM 2472 C CA . HIS A 1 301 ? 30.401 6.670 -26.333 1.00 92.62 301 HIS A CA 1
ATOM 2473 C C . HIS A 1 301 ? 28.931 6.323 -26.598 1.00 92.62 301 HIS A C 1
ATOM 2475 O O . HIS A 1 301 ? 28.677 5.424 -27.403 1.00 92.62 301 HIS A O 1
ATOM 2481 N N . LYS A 1 302 ? 27.980 6.998 -25.936 1.00 95.62 302 LYS A N 1
ATOM 2482 C CA . LYS A 1 302 ? 26.538 6.712 -25.982 1.00 95.62 302 LYS A CA 1
ATOM 2483 C C . LYS A 1 302 ? 26.236 5.225 -25.785 1.00 95.62 302 LYS A C 1
ATOM 2485 O O . LYS A 1 302 ? 25.586 4.587 -26.621 1.00 95.62 302 LYS A O 1
ATOM 2490 N N . LYS A 1 303 ? 26.763 4.648 -24.700 1.00 96.31 303 LYS A N 1
ATOM 2491 C CA . LYS A 1 303 ? 26.605 3.223 -24.358 1.00 96.31 303 LYS A CA 1
ATOM 2492 C C . LYS A 1 303 ? 26.186 3.021 -22.910 1.00 96.31 303 LYS A C 1
ATOM 2494 O O . LYS A 1 303 ? 26.720 3.659 -22.008 1.00 96.31 303 LYS A O 1
ATOM 2499 N N . LEU A 1 304 ? 25.328 2.034 -22.684 1.00 97.44 304 LEU A N 1
ATOM 2500 C CA . LEU A 1 304 ? 25.128 1.420 -21.376 1.00 97.44 304 LEU A CA 1
ATOM 2501 C C . LEU A 1 304 ? 26.075 0.224 -21.237 1.00 97.44 304 LEU A C 1
ATOM 2503 O O . LEU A 1 304 ? 26.017 -0.714 -22.035 1.00 97.44 304 LEU A O 1
ATOM 2507 N N . VAL A 1 305 ? 26.934 0.254 -20.220 1.00 97.31 305 VAL A N 1
ATOM 2508 C CA . VAL A 1 305 ? 27.834 -0.849 -19.872 1.00 97.31 305 VAL A CA 1
ATOM 2509 C C . VAL A 1 305 ? 27.259 -1.592 -18.672 1.00 97.31 305 VAL A C 1
ATOM 2511 O O . VAL A 1 305 ? 27.293 -1.117 -17.539 1.00 97.31 305 VAL A O 1
ATOM 2514 N N . LEU A 1 306 ? 26.704 -2.769 -18.930 1.00 97.56 306 LEU A N 1
ATOM 2515 C CA . LEU A 1 306 ? 26.071 -3.634 -17.945 1.00 97.56 306 LEU A CA 1
ATOM 2516 C C . LEU A 1 306 ? 27.100 -4.475 -17.184 1.00 97.56 306 LEU A C 1
ATOM 2518 O O . LEU A 1 306 ? 28.106 -4.937 -17.729 1.00 97.56 306 LEU A O 1
ATOM 2522 N N . SER A 1 307 ? 26.803 -4.747 -15.916 1.00 96.00 307 SER A N 1
ATOM 2523 C CA . SER A 1 307 ? 27.547 -5.715 -15.115 1.00 96.00 307 SER A CA 1
ATOM 2524 C C . SER A 1 307 ? 27.464 -7.106 -15.743 1.00 96.00 307 SER A C 1
ATOM 2526 O O . SER A 1 307 ? 26.379 -7.624 -16.002 1.00 96.00 307 SER A O 1
ATOM 2528 N N . LYS A 1 308 ? 28.610 -7.776 -15.895 1.00 90.50 308 LYS A N 1
ATOM 2529 C CA . LYS A 1 308 ? 28.663 -9.173 -16.364 1.00 90.50 308 LYS A CA 1
ATOM 2530 C C . LYS A 1 308 ? 27.983 -10.148 -15.397 1.00 90.50 308 LYS A C 1
ATOM 2532 O O . LYS A 1 308 ? 27.580 -11.234 -15.799 1.00 90.50 308 LYS A O 1
ATOM 2537 N N . LYS A 1 309 ? 27.859 -9.770 -14.121 1.00 89.62 309 LYS A N 1
ATOM 2538 C CA . LYS A 1 309 ? 27.139 -10.536 -13.100 1.00 89.62 309 LYS A CA 1
ATOM 2539 C C . LYS A 1 309 ? 25.846 -9.814 -12.756 1.00 89.62 309 LYS A C 1
ATOM 2541 O O . LYS A 1 309 ? 25.888 -8.701 -12.237 1.00 89.62 309 LYS A O 1
ATOM 2546 N N . GLU A 1 310 ? 24.720 -10.468 -13.023 1.00 90.19 310 GLU A N 1
ATOM 2547 C CA . GLU A 1 310 ? 23.399 -10.033 -12.561 1.00 90.19 310 GLU A CA 1
ATOM 2548 C C . GLU A 1 310 ? 23.077 -8.558 -12.897 1.00 90.19 310 GLU A C 1
ATOM 2550 O O . GLU A 1 310 ? 22.669 -7.782 -12.038 1.00 90.19 310 GLU A O 1
ATOM 2555 N N . ALA A 1 311 ? 23.247 -8.160 -14.165 1.00 95.69 311 ALA A N 1
ATOM 2556 C CA . ALA A 1 311 ? 22.955 -6.802 -14.652 1.00 95.69 311 ALA A CA 1
ATOM 2557 C C . ALA A 1 311 ? 21.556 -6.275 -14.275 1.00 95.69 311 ALA A C 1
ATOM 2559 O O . ALA A 1 311 ? 21.352 -5.071 -14.175 1.00 95.69 311 ALA A O 1
ATOM 2560 N N . PHE A 1 312 ? 20.595 -7.175 -14.062 1.00 96.44 312 PHE A N 1
ATOM 2561 C CA . PHE A 1 312 ? 19.213 -6.861 -13.709 1.00 96.44 312 PHE A CA 1
ATOM 2562 C C . PHE A 1 312 ? 18.781 -7.699 -12.493 1.00 96.44 312 PHE A C 1
ATOM 2564 O O . PHE A 1 312 ? 18.143 -8.746 -12.690 1.00 96.44 312 PHE A O 1
ATOM 2571 N N . PRO A 1 313 ? 19.099 -7.261 -11.259 1.00 95.44 313 PRO A N 1
ATOM 2572 C CA . PRO A 1 313 ? 18.783 -7.987 -10.024 1.00 95.44 313 PRO A CA 1
ATOM 2573 C C . PRO A 1 313 ? 17.278 -8.214 -9.835 1.00 95.44 313 PRO A C 1
ATOM 2575 O O . PRO A 1 313 ? 16.484 -7.413 -10.343 1.00 95.44 313 PRO A O 1
ATOM 2578 N N . PRO A 1 314 ? 16.838 -9.273 -9.131 1.00 94.75 314 PRO A N 1
ATOM 2579 C CA . PRO A 1 314 ? 15.436 -9.466 -8.769 1.00 94.75 314 PRO A CA 1
ATOM 2580 C C . PRO A 1 314 ? 14.847 -8.217 -8.107 1.00 94.75 314 PRO A C 1
ATOM 2582 O O . PRO A 1 314 ? 15.459 -7.631 -7.225 1.00 94.75 314 PRO A O 1
ATOM 2585 N N . LEU A 1 315 ? 13.636 -7.807 -8.494 1.00 93.12 315 LEU A N 1
ATOM 2586 C CA . LEU A 1 315 ? 13.044 -6.582 -7.937 1.00 93.12 315 LEU A CA 1
ATOM 2587 C C . LEU A 1 315 ? 12.839 -6.668 -6.419 1.00 93.12 315 LEU A C 1
ATOM 2589 O O . LEU A 1 315 ? 12.991 -5.672 -5.724 1.00 93.12 315 LEU A O 1
ATOM 2593 N N . SER A 1 316 ? 12.555 -7.861 -5.895 1.00 91.25 316 SER A N 1
ATOM 2594 C CA . SER A 1 316 ? 12.417 -8.090 -4.459 1.00 91.25 316 SER A CA 1
ATOM 2595 C C . SER A 1 316 ? 13.689 -7.768 -3.671 1.00 91.25 316 SER A C 1
ATOM 2597 O O . SER A 1 316 ? 13.573 -7.330 -2.536 1.00 91.25 316 SER A O 1
ATOM 2599 N N . SER A 1 317 ? 14.889 -7.944 -4.244 1.00 90.25 317 SER A N 1
ATOM 2600 C CA . SER A 1 317 ? 16.151 -7.678 -3.534 1.00 90.25 317 SER A CA 1
ATOM 2601 C C . SER A 1 317 ? 16.485 -6.191 -3.420 1.00 90.25 317 SER A C 1
ATOM 2603 O O . SER A 1 317 ? 17.451 -5.844 -2.759 1.00 90.25 317 SER A O 1
ATOM 2605 N N . ILE A 1 318 ? 15.733 -5.318 -4.096 1.00 86.38 318 ILE A N 1
ATOM 2606 C CA . ILE A 1 318 ? 15.918 -3.859 -4.044 1.00 86.38 318 ILE A CA 1
ATOM 2607 C C . ILE A 1 318 ? 15.290 -3.281 -2.767 1.00 86.38 318 ILE A C 1
ATOM 2609 O O . ILE A 1 318 ? 15.676 -2.214 -2.306 1.00 86.38 318 ILE A O 1
ATOM 2613 N N . TYR A 1 319 ? 14.309 -3.990 -2.204 1.00 77.25 319 TYR A N 1
ATOM 2614 C CA . TYR A 1 319 ? 13.470 -3.518 -1.103 1.00 77.25 319 TYR A CA 1
ATOM 2615 C C . TYR A 1 319 ? 13.620 -4.345 0.186 1.00 77.25 319 TYR A C 1
ATOM 2617 O O . TYR A 1 319 ? 12.815 -4.165 1.104 1.00 77.25 319 TYR A O 1
ATOM 2625 N N . MET A 1 320 ? 14.593 -5.264 0.226 1.00 59.94 320 MET A N 1
ATOM 2626 C CA . MET A 1 320 ? 15.012 -6.001 1.429 1.00 59.94 320 MET A CA 1
ATOM 2627 C C . MET A 1 320 ? 16.139 -5.253 2.127 1.00 59.94 320 MET A C 1
ATOM 2629 O O . MET A 1 320 ? 16.079 -5.164 3.370 1.00 59.94 320 MET A O 1
#

InterPro domains:
  IPR000717 Proteasome component (PCI) domain [PF01399] (222-308)
  IPR000717 Proteasome component (PCI) domain [PS50250] (130-311)
  IPR036388 Winged helix-like DNA-binding domain superfamily [G3DSA:1.10.10.10] (248-319)
  IPR045114 Csn12 family [PTHR12732] (3-317)

Foldseek 3Di:
DQCCLVVPLQPLQFADPCVVVVLVVLVCQLVVQVVVQVVVVVVPPDDDDDDQRSNNVSLVSLVSSLVSQLPRPDDPCRGGSLLCLLSSLLSNLVSCVVVVVLVVNVVSVVSLVVCVVSVNNVVHDLVSLLSNLLSQLVSCVVVVLLVSNQVSLVSNLVSPDPVPLVSNLLSCLRNQLSCVLLVHHDDPVVCVSSVNVLCVQCSVLLVQLQLLSNVVSCVVCVVVCVVSVCSVSSNVSNLSSLLNQVVVLCVVVVDQKAALVSSVVSNVVSVNPVDDLVNSQVSVVVCCVLVQAAFDAPPVRRITGGDPPCRGPRSNVSND

Radius of gyration: 24.71 Å; Cα contacts (8 Å, |Δi|>4): 377; chains: 1; bounding box: 58×46×69 Å

Sequence (320 aa):
MQVFNKEVIQKKKEENWFMPIFYQLCTDLRTLAKKVDDMTVKEDDDEGETETTYYEQSASYIMEAFRACVSDVRNDPGTSKKVAILNMTNQLFRIYFKINKLNLLKPLIRAVENAQQSGLYDSFSMADKVSFNYFLGRKAMFDAKLALAESSLLYAFRNCPPEYVENKRRILIYLIPVKMFLGQMPKKELLHKYELDQFVQIVEAVRIGNVKKLDEALWRDEAFFIQCGIYLMLEKLRAIAFRKLFKFCSVLMENHMIHLDVFLTALRLQNVTDIDCDELECIIANLIYDGRIKGYLSHQHKKLVLSKKEAFPPLSSIYM

Nearest PDB structures (foldseek):
  3t5x-assembly1_A  TM=9.779E-01  e=8.666E-17  Homo sapiens
  8amz-assembly1_S  TM=7.410E-01  e=6.278E-05  Spinacia oleracea
  4d18-assembly2_J  TM=6.020E-01  e=2.434E-05  Homo sapiens
  8h38-assembly1_B  TM=6.175E-01  e=1.423E-04  Homo sapiens
  6hc2-assembly4_S  TM=3.611E-01  e=4.293E-01  Homo sapiens

pLDDT: mean 93.88, std 8.37, range [47.06, 98.81]

Mean predicted aligned error: 4.97 Å